Protein AF-0000000076746749 (afdb_homodimer)

pLDDT: mean 89.8, std 11.5, range [34.16, 98.69]

Structure (mmCIF, N/CA/C/O backbone):
data_AF-0000000076746749-model_v1
#
loop_
_entity.id
_entity.type
_entity.pdbx_description
1 polymer 'Mannitol operon repressor'
#
loop_
_atom_site.group_PDB
_atom_site.id
_atom_site.type_symbol
_atom_site.label_atom_id
_atom_site.label_alt_id
_atom_site.label_comp_id
_atom_site.label_asym_id
_atom_site.label_entity_id
_atom_site.label_seq_id
_atom_site.pdbx_PDB_ins_code
_atom_site.Cartn_x
_atom_site.Cartn_y
_atom_site.Cartn_z
_atom_site.occupancy
_atom_site.B_iso_or_equiv
_atom_site.auth_seq_id
_atom_site.auth_comp_id
_atom_site.auth_asym_id
_atom_site.auth_atom_id
_atom_site.pdbx_PDB_model_num
ATOM 1 N N . MET A 1 1 ? 12.422 15.391 -13.664 1 34.16 1 MET A N 1
ATOM 2 C CA . MET A 1 1 ? 12.555 16.453 -12.664 1 34.16 1 MET A CA 1
ATOM 3 C C . MET A 1 1 ? 11.391 16.422 -11.68 1 34.16 1 MET A C 1
ATOM 5 O O . MET A 1 1 ? 10.234 16.312 -12.086 1 34.16 1 MET A O 1
ATOM 9 N N . ALA A 1 2 ? 11.609 15.922 -10.422 1 49.28 2 ALA A N 1
ATOM 10 C CA . ALA A 1 2 ? 10.508 15.844 -9.469 1 49.28 2 ALA A CA 1
ATOM 11 C C . ALA A 1 2 ? 9.648 17.109 -9.523 1 49.28 2 ALA A C 1
ATOM 13 O O . ALA A 1 2 ? 10.18 18.219 -9.539 1 49.28 2 ALA A O 1
ATOM 14 N N . ASP A 1 3 ? 8.414 17.031 -10.016 1 61 3 ASP A N 1
ATOM 15 C CA . ASP A 1 3 ? 7.543 18.203 -10.07 1 61 3 ASP A CA 1
ATOM 16 C C . ASP A 1 3 ? 7.727 19.094 -8.844 1 61 3 ASP A C 1
ATOM 18 O O . ASP A 1 3 ? 7.586 18.625 -7.711 1 61 3 ASP A O 1
ATOM 22 N N . LYS A 1 4 ? 8.555 20.062 -9 1 70.25 4 LYS A N 1
ATOM 23 C CA . LYS A 1 4 ? 8.93 21.031 -7.973 1 70.25 4 LYS A CA 1
ATOM 24 C C . LYS A 1 4 ? 7.695 21.609 -7.293 1 70.25 4 LYS A C 1
ATOM 26 O O . LYS A 1 4 ? 6.75 22.031 -7.965 1 70.25 4 LYS A O 1
ATOM 31 N N . ILE A 1 5 ? 7.539 21.359 -6.031 1 82.5 5 ILE A N 1
ATOM 32 C CA . ILE A 1 5 ? 6.488 21.922 -5.191 1 82.5 5 ILE A CA 1
ATOM 33 C C . ILE A 1 5 ? 6.355 23.422 -5.469 1 82.5 5 ILE A C 1
ATOM 35 O O . ILE A 1 5 ? 7.355 24.125 -5.559 1 82.5 5 ILE A O 1
ATOM 39 N N . ASN A 1 6 ? 5.199 23.812 -5.828 1 92.5 6 ASN A N 1
ATOM 40 C CA . ASN A 1 6 ? 4.93 25.234 -5.992 1 92.5 6 ASN A CA 1
ATOM 41 C C . ASN A 1 6 ? 4.586 25.906 -4.664 1 92.5 6 ASN A C 1
ATOM 43 O O . ASN A 1 6 ? 3.412 26.031 -4.312 1 92.5 6 ASN A O 1
ATOM 47 N N . GLU A 1 7 ? 5.555 26.484 -4.074 1 95.19 7 GLU A N 1
ATOM 48 C CA . GLU A 1 7 ? 5.422 27.031 -2.729 1 95.19 7 GLU A CA 1
ATOM 49 C C . GLU A 1 7 ? 4.473 28.219 -2.709 1 95.19 7 GLU A C 1
ATOM 51 O O . GLU A 1 7 ? 3.668 28.359 -1.786 1 95.19 7 GLU A O 1
ATOM 56 N N . THR A 1 8 ? 4.598 29.016 -3.73 1 94.56 8 THR A N 1
ATOM 57 C CA . THR A 1 8 ? 3.777 30.219 -3.803 1 94.56 8 THR A CA 1
ATOM 58 C C . THR A 1 8 ? 2.297 29.859 -3.885 1 94.56 8 THR A C 1
ATOM 60 O O . THR A 1 8 ? 1.466 30.469 -3.213 1 94.56 8 THR A O 1
ATOM 63 N N . ASP A 1 9 ? 2.039 28.922 -4.695 1 96.19 9 ASP A N 1
ATOM 64 C CA . ASP A 1 9 ? 0.66 28.469 -4.832 1 96.19 9 ASP A CA 1
ATOM 65 C C . ASP A 1 9 ? 0.118 27.953 -3.506 1 96.19 9 ASP A C 1
ATOM 67 O O . ASP A 1 9 ? -1.016 28.25 -3.129 1 96.19 9 ASP A O 1
ATOM 71 N N . ILE A 1 10 ? 0.896 27.219 -2.787 1 97.19 10 ILE A N 1
ATOM 72 C CA . ILE A 1 10 ? 0.491 26.656 -1.508 1 97.19 10 ILE A CA 1
ATOM 73 C C . ILE A 1 10 ? 0.204 27.766 -0.511 1 97.19 10 ILE A C 1
ATOM 75 O O . ILE A 1 10 ? -0.845 27.781 0.137 1 97.19 10 ILE A O 1
ATOM 79 N N . ILE A 1 11 ? 1.096 28.719 -0.461 1 96.25 11 ILE A N 1
ATOM 80 C CA . ILE A 1 11 ? 0.954 29.812 0.478 1 96.25 11 ILE A CA 1
ATOM 81 C C . ILE A 1 11 ? -0.298 30.625 0.14 1 96.25 11 ILE A C 1
ATOM 83 O O . ILE A 1 11 ? -1.055 31.016 1.034 1 96.25 11 ILE A O 1
ATOM 87 N N . GLU A 1 12 ? -0.501 30.828 -1.125 1 96.38 12 GLU A N 1
ATOM 88 C CA . GLU A 1 12 ? -1.676 31.562 -1.562 1 96.38 12 GLU A CA 1
ATOM 89 C C . GLU A 1 12 ? -2.965 30.859 -1.171 1 96.38 12 GLU A C 1
ATOM 91 O O . GLU A 1 12 ? -3.896 31.469 -0.658 1 96.38 12 GLU A O 1
ATOM 96 N N . ARG A 1 13 ? -3.051 29.594 -1.371 1 97.12 13 ARG A N 1
ATOM 97 C CA . ARG A 1 13 ? -4.219 28.797 -1.015 1 97.12 13 ARG A CA 1
ATOM 98 C C . ARG A 1 13 ? -4.488 28.859 0.485 1 97.12 13 ARG A C 1
ATOM 100 O O . ARG A 1 13 ? -5.633 29.031 0.91 1 97.12 13 ARG A O 1
ATOM 107 N N . LEU A 1 14 ? -3.432 28.766 1.262 1 97.81 14 LEU A N 1
ATOM 108 C CA . LEU A 1 14 ? -3.562 28.781 2.715 1 97.81 14 LEU A CA 1
ATOM 109 C C . LEU A 1 14 ? -3.945 30.172 3.215 1 97.81 14 LEU A C 1
ATOM 111 O O . LEU A 1 14 ? -4.855 30.312 4.035 1 97.81 14 LEU A O 1
ATOM 115 N N . ASN A 1 15 ? -3.305 31.141 2.639 1 93.56 15 ASN A N 1
ATOM 116 C CA . ASN A 1 15 ? -3.535 32.531 3.076 1 93.56 15 ASN A CA 1
ATOM 117 C C . ASN A 1 15 ? -4.922 33 2.676 1 93.56 15 ASN A C 1
ATOM 119 O O . ASN A 1 15 ? -5.5 33.875 3.344 1 93.56 15 ASN A O 1
ATOM 123 N N . ASN A 1 16 ? -5.504 32.5 1.647 1 94.94 16 ASN A N 1
ATOM 124 C CA . ASN A 1 16 ? -6.797 32.938 1.143 1 94.94 16 ASN A CA 1
ATOM 125 C C . ASN A 1 16 ? -7.949 32.25 1.874 1 94.94 16 ASN A C 1
ATOM 127 O O . ASN A 1 16 ? -9.109 32.625 1.672 1 94.94 16 ASN A O 1
ATOM 131 N N . ALA A 1 17 ? -7.609 31.266 2.693 1 95.38 17 ALA A N 1
ATOM 132 C CA . ALA A 1 17 ? -8.672 30.625 3.465 1 95.38 17 ALA A CA 1
ATOM 133 C C . ALA A 1 17 ? -9.328 31.609 4.422 1 95.38 17 ALA A C 1
ATOM 135 O O . ALA A 1 17 ? -8.641 32.312 5.156 1 95.38 17 ALA A O 1
ATOM 136 N N . PRO A 1 18 ? -10.562 31.688 4.477 1 92.06 18 PRO A N 1
ATOM 137 C CA . PRO A 1 18 ? -11.273 32.75 5.184 1 92.06 18 PRO A CA 1
ATOM 138 C C . PRO A 1 18 ? -11.414 32.469 6.68 1 92.06 18 PRO A C 1
ATOM 140 O O . PRO A 1 18 ? -11.852 33.344 7.434 1 92.06 18 PRO A O 1
ATOM 143 N N . SER A 1 19 ? -11.234 31.312 7.117 1 96.75 19 SER A N 1
ATOM 144 C CA . SER A 1 19 ? -11.414 30.906 8.508 1 96.75 19 SER A CA 1
ATOM 145 C C . SER A 1 19 ? -10.383 29.859 8.914 1 96.75 19 SER A C 1
ATOM 147 O O . SER A 1 19 ? -9.656 29.344 8.07 1 96.75 19 SER A O 1
ATOM 149 N N . VAL A 1 20 ? -10.344 29.594 10.172 1 97.75 20 VAL A N 1
ATOM 150 C CA . VAL A 1 20 ? -9.484 28.531 10.68 1 97.75 20 VAL A CA 1
ATOM 151 C C . VAL A 1 20 ? -9.875 27.203 10.055 1 97.75 20 VAL A C 1
ATOM 153 O O . VAL A 1 20 ? -9.016 26.453 9.594 1 97.75 20 VAL A O 1
ATOM 156 N N . ARG A 1 21 ? -11.195 26.953 10.023 1 97.88 21 ARG A N 1
ATOM 157 C CA . ARG A 1 21 ? -11.703 25.719 9.406 1 97.88 21 ARG A CA 1
ATOM 158 C C . ARG A 1 21 ? -11.258 25.625 7.945 1 97.88 21 ARG A C 1
ATOM 160 O O . ARG A 1 21 ? -10.719 24.609 7.52 1 97.88 21 ARG A O 1
ATOM 167 N N . GLY A 1 22 ? -11.5 26.688 7.227 1 98 22 GLY A N 1
ATOM 168 C CA . GLY A 1 22 ? -11.078 26.719 5.832 1 98 22 GLY A CA 1
ATOM 169 C C . GLY A 1 22 ? -9.594 26.516 5.652 1 98 22 GLY A C 1
ATOM 170 O O . GLY A 1 22 ? -9.164 25.844 4.703 1 98 22 GLY A O 1
ATOM 171 N N . PHE A 1 23 ? -8.797 27.047 6.566 1 98.5 23 PHE A N 1
ATOM 172 C CA . PHE A 1 23 ? -7.344 26.938 6.508 1 98.5 23 PHE A CA 1
ATOM 173 C C . PHE A 1 23 ? -6.914 25.469 6.602 1 98.5 23 PHE A C 1
ATOM 175 O O . PHE A 1 23 ? -6.113 25 5.789 1 98.5 23 PHE A O 1
ATOM 182 N N . PHE A 1 24 ? -7.465 24.781 7.52 1 98.56 24 PHE A N 1
ATOM 183 C CA . PHE A 1 24 ? -7.031 23.406 7.73 1 98.56 24 PHE A CA 1
ATOM 184 C C . PHE A 1 24 ? -7.574 22.484 6.641 1 98.56 24 PHE A C 1
ATOM 186 O O . PHE A 1 24 ? -6.922 21.516 6.254 1 98.56 24 PHE A O 1
ATOM 193 N N . ILE A 1 25 ? -8.75 22.766 6.102 1 98.25 25 ILE A N 1
ATOM 194 C CA . ILE A 1 25 ? -9.242 22.031 4.934 1 98.25 25 ILE A CA 1
ATOM 195 C C . ILE A 1 25 ? -8.266 22.219 3.771 1 98.25 25 ILE A C 1
ATOM 197 O O . ILE A 1 25 ? -7.871 21.234 3.133 1 98.25 25 ILE A O 1
ATOM 201 N N . ALA A 1 26 ? -7.891 23.453 3.547 1 98.5 26 ALA A N 1
ATOM 202 C CA . ALA A 1 26 ? -6.934 23.75 2.482 1 98.5 26 ALA A CA 1
ATOM 203 C C . ALA A 1 26 ? -5.605 23.047 2.73 1 98.5 26 ALA A C 1
ATOM 205 O O . ALA A 1 26 ? -4.992 22.516 1.797 1 98.5 26 ALA A O 1
ATOM 206 N N . ALA A 1 27 ? -5.148 23.047 3.951 1 98.69 27 ALA A N 1
ATOM 207 C CA . ALA A 1 27 ? -3.881 22.406 4.305 1 98.69 27 ALA A CA 1
ATOM 208 C C . ALA A 1 27 ? -3.91 20.922 3.975 1 98.69 27 ALA A C 1
ATOM 210 O O . ALA A 1 27 ? -2.98 20.406 3.357 1 98.69 27 ALA A O 1
ATOM 211 N N . VAL A 1 28 ? -4.953 20.266 4.363 1 98.62 28 VAL A N 1
ATOM 212 C CA . VAL A 1 28 ? -5.07 18.828 4.133 1 98.62 28 VAL A CA 1
ATOM 213 C C . VAL A 1 28 ? -5.188 18.562 2.635 1 98.62 28 VAL A C 1
ATOM 215 O O . VAL A 1 28 ? -4.641 17.578 2.133 1 98.62 28 VAL A O 1
ATOM 218 N N . ASP A 1 29 ? -5.875 19.438 1.934 1 98 29 ASP A N 1
ATOM 219 C CA . ASP A 1 29 ? -5.938 19.312 0.48 1 98 29 ASP A CA 1
ATOM 220 C C . ASP A 1 29 ? -4.547 19.422 -0.141 1 98 29 ASP A C 1
ATOM 222 O O . ASP A 1 29 ? -4.223 18.672 -1.067 1 98 29 ASP A O 1
ATOM 226 N N . VAL A 1 30 ? -3.779 20.328 0.335 1 98.19 30 VAL A N 1
ATOM 227 C CA . VAL A 1 30 ? -2.406 20.5 -0.127 1 98.19 30 VAL A CA 1
ATOM 228 C C . VAL A 1 30 ? -1.615 19.219 0.131 1 98.19 30 VAL A C 1
ATOM 230 O O . VAL A 1 30 ? -0.882 18.734 -0.741 1 98.19 30 VAL A O 1
ATOM 233 N N . PHE A 1 31 ? -1.742 18.656 1.316 1 98.31 31 PHE A N 1
ATOM 234 C CA . PHE A 1 31 ? -1.07 17.391 1.635 1 98.31 31 PHE A CA 1
ATOM 235 C C . PHE A 1 31 ? -1.52 16.297 0.69 1 98.31 31 PHE A C 1
ATOM 237 O O . PHE A 1 31 ? -0.701 15.492 0.227 1 98.31 31 PHE A O 1
ATOM 244 N N . ASN A 1 32 ? -2.816 16.234 0.471 1 97.44 32 ASN A N 1
ATOM 245 C CA . ASN A 1 32 ? -3.354 15.234 -0.435 1 97.44 32 ASN A CA 1
ATOM 246 C C . ASN A 1 32 ? -2.695 15.305 -1.81 1 97.44 32 ASN A C 1
ATOM 248 O O . ASN A 1 32 ? -2.271 14.281 -2.355 1 97.44 32 ASN A O 1
ATOM 252 N N . ASP A 1 33 ? -2.592 16.469 -2.32 1 96.75 33 ASP A N 1
ATOM 253 C CA . ASP A 1 33 ? -1.961 16.672 -3.621 1 96.75 33 ASP A CA 1
ATOM 254 C C . ASP A 1 33 ? -0.498 16.234 -3.596 1 96.75 33 ASP A C 1
ATOM 256 O O . ASP A 1 33 ? -0.034 15.547 -4.508 1 96.75 33 ASP A O 1
ATOM 260 N N . SER A 1 34 ? 0.2 16.625 -2.619 1 96.88 34 SER A N 1
ATOM 261 C CA . SER A 1 34 ? 1.62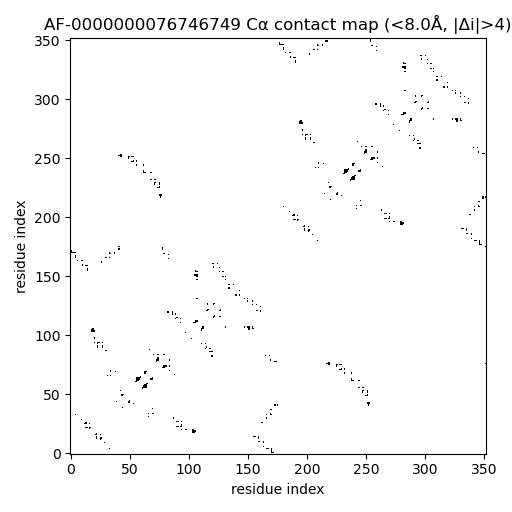3 16.328 -2.508 1 96.88 34 SER A CA 1
ATOM 262 C C . SER A 1 34 ? 1.856 14.828 -2.332 1 96.88 34 SER A C 1
ATOM 264 O O . SER A 1 34 ? 2.773 14.266 -2.932 1 96.88 34 SER A O 1
ATOM 266 N N . ILE A 1 35 ? 1.059 14.219 -1.531 1 96.94 35 ILE A N 1
ATOM 267 C CA . ILE A 1 35 ? 1.188 12.789 -1.279 1 96.94 35 ILE A CA 1
ATOM 268 C C . ILE A 1 35 ? 0.838 12.008 -2.543 1 96.94 35 ILE A C 1
ATOM 270 O O . ILE A 1 35 ? 1.485 11.008 -2.863 1 96.94 35 ILE A O 1
ATOM 274 N N . ASP A 1 36 ? -0.216 12.492 -3.193 1 94.69 36 ASP A N 1
ATOM 275 C CA . ASP A 1 36 ? -0.567 11.867 -4.465 1 94.69 36 ASP A CA 1
ATOM 276 C C . ASP A 1 36 ? 0.614 11.883 -5.43 1 94.69 36 ASP A C 1
ATOM 278 O O . ASP A 1 36 ? 0.93 10.867 -6.051 1 94.69 36 ASP A O 1
ATOM 282 N N . ALA A 1 37 ? 1.207 13 -5.555 1 93.69 37 ALA A N 1
ATOM 283 C CA . ALA A 1 37 ? 2.369 13.133 -6.43 1 93.69 37 ALA A CA 1
ATOM 284 C C . ALA A 1 37 ? 3.496 12.203 -5.984 1 93.69 37 ALA A C 1
ATOM 286 O O . ALA A 1 37 ? 4.148 11.562 -6.816 1 93.69 37 ALA A O 1
ATOM 287 N N . LEU A 1 38 ? 3.771 12.141 -4.738 1 94.56 38 LEU A N 1
ATOM 288 C CA . LEU A 1 38 ? 4.801 11.266 -4.184 1 94.56 38 LEU A CA 1
ATOM 289 C C . LEU A 1 38 ? 4.5 9.805 -4.5 1 94.56 38 LEU A C 1
ATOM 291 O O . LEU A 1 38 ? 5.387 9.062 -4.93 1 94.56 38 LEU A O 1
ATOM 295 N N . MET A 1 39 ? 3.252 9.414 -4.277 1 93.81 39 MET A N 1
ATOM 296 C CA . MET A 1 39 ? 2.824 8.055 -4.609 1 93.81 39 MET A CA 1
ATOM 297 C C . MET A 1 39 ? 3.115 7.738 -6.07 1 93.81 39 MET A C 1
ATOM 299 O O . MET A 1 39 ? 3.617 6.656 -6.387 1 93.81 39 MET A O 1
ATOM 303 N N . GLN A 1 40 ? 2.795 8.656 -6.902 1 90.81 40 GLN A N 1
ATOM 304 C CA . GLN A 1 40 ? 3.012 8.453 -8.328 1 90.81 40 GLN A CA 1
ATOM 305 C C . GLN A 1 40 ? 4.496 8.281 -8.648 1 90.81 40 GLN A C 1
ATOM 307 O O . GLN A 1 40 ? 4.863 7.488 -9.516 1 90.81 40 GLN A O 1
ATOM 312 N N . ARG A 1 41 ? 5.27 8.953 -7.969 1 90.56 41 ARG A N 1
ATOM 313 C CA . ARG A 1 41 ? 6.711 8.859 -8.188 1 90.56 41 ARG A CA 1
ATOM 314 C C . ARG A 1 41 ? 7.25 7.516 -7.715 1 90.56 41 ARG A C 1
ATOM 316 O O . ARG A 1 41 ? 8.172 6.961 -8.328 1 90.56 41 ARG A O 1
ATOM 323 N N . ILE A 1 42 ? 6.77 7.094 -6.672 1 91.44 42 ILE A N 1
ATOM 324 C CA . ILE A 1 42 ? 7.262 5.863 -6.062 1 91.44 42 ILE A CA 1
ATOM 325 C C . ILE A 1 42 ? 6.836 4.664 -6.906 1 91.44 42 ILE A C 1
ATOM 327 O O . ILE A 1 42 ? 7.598 3.709 -7.066 1 91.44 42 ILE A O 1
ATOM 331 N N . PHE A 1 43 ? 5.66 4.773 -7.434 1 90.75 43 PHE A N 1
ATOM 332 C CA . PHE A 1 43 ? 5.137 3.648 -8.203 1 90.75 43 PHE A CA 1
ATOM 333 C C . PHE A 1 43 ? 5.469 3.805 -9.68 1 90.75 43 PHE A C 1
ATOM 335 O O . PHE A 1 43 ? 5.34 4.895 -10.242 1 90.75 43 PHE A O 1
ATOM 342 N N . GLN A 1 44 ? 6.172 2.957 -10.266 1 80.75 44 GLN A N 1
ATOM 343 C CA . GLN A 1 44 ? 6.652 2.922 -11.648 1 80.75 44 GLN A CA 1
ATOM 344 C C . GLN A 1 44 ? 5.672 3.615 -12.586 1 80.75 44 GLN A C 1
ATOM 346 O O . GLN A 1 44 ? 5.062 2.969 -13.445 1 80.75 44 GLN A O 1
ATOM 351 N N . LYS A 1 45 ? 5.766 4.918 -12.586 1 77.44 45 LYS A N 1
ATOM 352 C CA . LYS A 1 45 ? 4.809 5.758 -13.297 1 77.44 45 LYS A CA 1
ATOM 353 C C . LYS A 1 45 ? 5.027 5.68 -14.805 1 77.44 45 LYS A C 1
ATOM 355 O O . LYS A 1 45 ? 4.082 5.816 -15.586 1 77.44 45 LYS A O 1
ATOM 360 N N . ASP A 1 46 ? 6.184 5.328 -15.234 1 82.06 46 ASP A N 1
ATOM 361 C CA . ASP A 1 46 ? 6.477 5.352 -16.656 1 82.06 46 ASP A CA 1
ATOM 362 C C . ASP A 1 46 ? 6.238 3.982 -17.297 1 82.06 46 ASP A C 1
ATOM 364 O O . ASP A 1 46 ? 6.457 3.797 -18.5 1 82.06 46 ASP A O 1
ATOM 368 N N . ASN A 1 47 ? 5.816 3.074 -16.562 1 88.88 47 ASN A N 1
ATOM 369 C CA . ASN A 1 47 ? 5.52 1.738 -17.062 1 88.88 47 ASN A CA 1
ATOM 370 C C . ASN A 1 47 ? 4.016 1.511 -17.188 1 88.88 47 ASN A C 1
ATOM 372 O O . ASN A 1 47 ? 3.328 1.307 -16.188 1 88.88 47 ASN A O 1
ATOM 376 N N . PHE A 1 48 ? 3.578 1.468 -18.359 1 88.56 48 PHE A N 1
ATOM 377 C CA . PHE A 1 48 ? 2.145 1.425 -18.625 1 88.56 48 PHE A CA 1
ATOM 378 C C . PHE A 1 48 ? 1.522 0.169 -18.031 1 88.56 48 PHE A C 1
ATOM 380 O O . PHE A 1 48 ? 0.433 0.224 -17.453 1 88.56 48 PHE A O 1
ATOM 387 N N . ALA A 1 49 ? 2.215 -0.909 -18.172 1 88.69 49 ALA A N 1
ATOM 388 C CA . ALA A 1 49 ? 1.693 -2.166 -17.641 1 88.69 49 ALA A CA 1
ATOM 389 C C . ALA A 1 49 ? 1.516 -2.092 -16.125 1 88.69 49 ALA A C 1
ATOM 391 O O . ALA A 1 49 ? 0.501 -2.545 -15.586 1 88.69 49 ALA A O 1
ATOM 392 N N . VAL A 1 50 ? 2.469 -1.465 -15.508 1 90.69 50 VAL A N 1
ATOM 393 C CA . VAL A 1 50 ? 2.408 -1.322 -14.055 1 90.69 50 VAL A CA 1
ATOM 394 C C . VAL A 1 50 ? 1.33 -0.307 -13.68 1 90.69 50 VAL A C 1
ATOM 396 O O . VAL A 1 50 ? 0.561 -0.527 -12.742 1 90.69 50 VAL A O 1
ATOM 399 N N . GLN A 1 51 ? 1.175 0.668 -14.453 1 91.19 51 GLN A N 1
ATOM 400 C CA . GLN A 1 51 ? 0.183 1.704 -14.188 1 91.19 51 GLN A CA 1
ATOM 401 C C . GLN A 1 51 ? -1.233 1.143 -14.258 1 91.19 51 GLN A C 1
ATOM 403 O O . GLN A 1 51 ? -2.109 1.552 -13.492 1 91.19 51 GLN A O 1
ATOM 408 N N . SER A 1 52 ? -1.395 0.277 -15.148 1 92.88 52 SER A N 1
ATOM 409 C CA . SER A 1 52 ? -2.717 -0.318 -15.32 1 92.88 52 SER A CA 1
ATOM 410 C C . SER A 1 52 ? -3.109 -1.149 -14.102 1 92.88 52 SER A C 1
ATOM 412 O O . SER A 1 52 ? -4.297 -1.293 -13.805 1 92.88 52 SER A O 1
ATOM 414 N N . VAL A 1 53 ? -2.135 -1.648 -13.453 1 93.44 53 VAL A N 1
ATOM 415 C CA . VAL A 1 53 ? -2.365 -2.488 -12.289 1 93.44 53 VAL A CA 1
ATOM 416 C C . VAL A 1 53 ? -2.465 -1.618 -11.039 1 93.44 53 VAL A C 1
ATOM 418 O O . VAL A 1 53 ? -3.324 -1.844 -10.18 1 93.44 53 VAL A O 1
ATOM 421 N N . VAL A 1 54 ? -1.646 -0.639 -10.953 1 93.56 54 VAL A N 1
ATOM 422 C CA . VAL A 1 54 ? -1.482 0.162 -9.75 1 93.56 54 VAL A CA 1
ATOM 423 C C . VAL A 1 54 ? -2.518 1.285 -9.727 1 93.56 54 VAL A C 1
ATOM 425 O O . VAL A 1 54 ? -2.961 1.711 -8.656 1 93.56 54 VAL A O 1
ATOM 428 N N . GLY A 1 55 ? -2.895 1.735 -10.898 1 93.94 55 GLY A N 1
ATOM 429 C CA . GLY A 1 55 ? -3.838 2.836 -11.016 1 93.94 55 GLY A CA 1
ATOM 430 C C . GLY A 1 55 ? -5.09 2.641 -10.18 1 93.94 55 GLY A C 1
ATOM 431 O O . GLY A 1 55 ? -5.402 3.467 -9.32 1 93.94 55 GLY A O 1
ATOM 432 N N . PRO A 1 56 ? -5.754 1.57 -10.383 1 94.44 56 PRO A N 1
ATOM 433 C CA . PRO A 1 56 ? -6.977 1.309 -9.617 1 94.44 56 PRO A CA 1
ATOM 434 C C . PRO A 1 56 ? -6.734 1.269 -8.109 1 94.44 56 PRO A C 1
ATOM 436 O O . PRO A 1 56 ? -7.625 1.606 -7.328 1 94.44 56 PRO A O 1
ATOM 439 N N . LEU A 1 57 ? -5.574 0.828 -7.672 1 94.62 57 LEU A N 1
ATOM 440 C CA . LEU A 1 57 ? -5.238 0.777 -6.254 1 94.62 57 LEU A CA 1
ATOM 441 C C . LEU A 1 57 ? -5.188 2.18 -5.656 1 94.62 57 LEU A C 1
ATOM 443 O O . LEU A 1 57 ? -5.598 2.387 -4.512 1 94.62 57 LEU A O 1
ATOM 447 N N . LEU A 1 58 ? -4.738 3.08 -6.434 1 93.81 58 LEU A N 1
ATOM 448 C CA . LEU A 1 58 ? -4.438 4.426 -5.953 1 93.81 58 LEU A CA 1
ATOM 449 C C . LEU A 1 58 ? -5.641 5.344 -6.133 1 93.81 58 LEU A C 1
ATOM 451 O O . LEU A 1 58 ? -5.676 6.441 -5.57 1 93.81 58 LEU A O 1
ATOM 455 N N . HIS A 1 59 ? -6.645 4.84 -6.918 1 92 59 HIS A N 1
ATOM 456 C CA . HIS A 1 59 ? -7.859 5.621 -7.109 1 92 59 HIS A CA 1
ATOM 457 C C . HIS A 1 59 ? -8.57 5.867 -5.781 1 92 59 HIS A C 1
ATOM 459 O O . HIS A 1 59 ? -8.391 5.105 -4.828 1 92 59 HIS A O 1
ATOM 465 N N . ASP A 1 60 ? -9.398 6.883 -5.754 1 89.5 60 ASP A N 1
ATOM 466 C CA . ASP A 1 60 ? -10.07 7.285 -4.523 1 89.5 60 ASP A CA 1
ATOM 467 C C . ASP A 1 60 ? -10.914 6.145 -3.957 1 89.5 60 ASP A C 1
ATOM 469 O O . ASP A 1 60 ? -11.039 6.004 -2.74 1 89.5 60 ASP A O 1
ATOM 473 N N . SER A 1 61 ? -11.461 5.363 -4.801 1 91.25 61 SER A N 1
ATOM 474 C CA . SER A 1 61 ? -12.32 4.266 -4.363 1 91.25 61 SER A CA 1
ATOM 475 C C . SER A 1 61 ? -11.516 3 -4.109 1 91.25 61 SER A C 1
ATOM 477 O O . SER A 1 61 ? -12.062 1.978 -3.697 1 91.25 61 SER A O 1
ATOM 479 N N . GLY A 1 62 ? -10.281 3.064 -4.328 1 95 62 GLY A N 1
ATOM 480 C CA . GLY A 1 62 ? -9.422 1.902 -4.148 1 95 62 GLY A CA 1
ATOM 481 C C . GLY A 1 62 ? -8.867 1.784 -2.74 1 95 62 GLY A C 1
ATOM 482 O O . GLY A 1 62 ? -9.062 2.676 -1.912 1 95 62 GLY A O 1
ATOM 483 N N . PRO A 1 63 ? -8.117 0.682 -2.449 1 95.06 63 PRO A N 1
ATOM 484 C CA . PRO A 1 63 ? -7.578 0.417 -1.111 1 95.06 63 PRO A CA 1
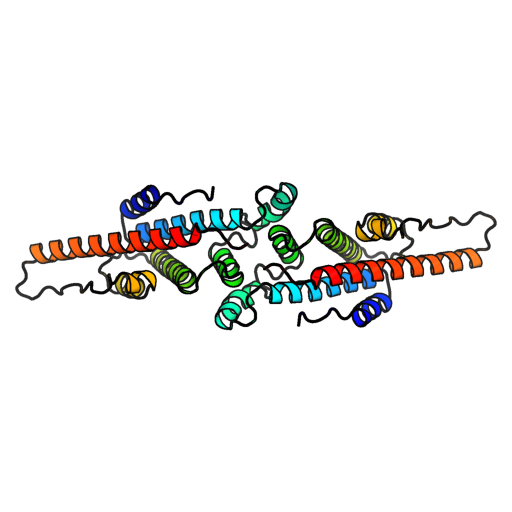ATOM 485 C C . PRO A 1 63 ? -6.559 1.461 -0.667 1 95.06 63 PRO A C 1
ATOM 487 O O . PRO A 1 63 ? -6.324 1.629 0.533 1 95.06 63 PRO A O 1
ATOM 490 N N . LEU A 1 64 ? -5.902 2.111 -1.569 1 95.62 64 LEU A N 1
ATOM 491 C CA . LEU A 1 64 ? -4.902 3.119 -1.232 1 95.62 64 LEU A CA 1
ATOM 492 C C . LEU A 1 64 ? -5.402 4.52 -1.575 1 95.62 64 LEU A C 1
ATOM 494 O O . LEU A 1 64 ? -4.602 5.43 -1.792 1 95.62 64 LEU A O 1
ATOM 498 N N . GLY A 1 65 ? -6.676 4.641 -1.685 1 95 65 GLY A N 1
ATOM 499 C CA . GLY A 1 65 ? -7.258 5.918 -2.055 1 95 65 GLY A CA 1
ATOM 500 C C . GLY A 1 65 ? -7.332 6.898 -0.898 1 95 65 GLY A C 1
ATOM 501 O O . GLY A 1 65 ? -7.344 8.117 -1.107 1 95 65 GLY A O 1
ATOM 502 N N . ASP A 1 66 ? -7.387 6.395 0.286 1 95.75 66 ASP A N 1
ATOM 503 C CA . ASP A 1 66 ? -7.512 7.211 1.49 1 95.75 66 ASP A CA 1
ATOM 504 C C . ASP A 1 66 ? -6.164 7.805 1.893 1 95.75 66 ASP A C 1
ATOM 506 O O . ASP A 1 66 ? -5.152 7.102 1.929 1 95.75 66 ASP A O 1
ATOM 510 N N . LEU A 1 67 ? -6.188 9.102 2.217 1 97.06 67 LEU A N 1
ATOM 511 C CA . LEU A 1 67 ? -4.957 9.812 2.553 1 97.06 67 LEU A CA 1
ATOM 512 C C . LEU A 1 67 ? -4.27 9.172 3.756 1 97.06 67 LEU A C 1
ATOM 514 O O . LEU A 1 67 ? -3.049 9.016 3.77 1 97.06 67 LEU A O 1
ATOM 518 N N . SER A 1 68 ? -5.051 8.852 4.789 1 96.44 68 SER A N 1
ATOM 519 C CA . SER A 1 68 ? -4.484 8.258 5.996 1 96.44 68 SER A CA 1
ATOM 520 C C . SER A 1 68 ? -3.789 6.934 5.688 1 96.44 68 SER A C 1
ATOM 522 O O . SER A 1 68 ? -2.721 6.648 6.234 1 96.44 68 SER A O 1
ATOM 524 N N . VAL A 1 69 ? -4.355 6.176 4.844 1 96.69 69 VAL A N 1
ATOM 525 C CA . VAL A 1 69 ? -3.77 4.902 4.445 1 96.69 69 VAL A CA 1
ATOM 526 C C . VAL A 1 69 ? -2.473 5.148 3.68 1 96.69 69 VAL A C 1
ATOM 528 O O . VAL A 1 69 ? -1.458 4.496 3.939 1 96.69 69 VAL A O 1
ATOM 531 N N . ARG A 1 70 ? -2.504 6.078 2.746 1 97 70 ARG A N 1
ATOM 532 C CA . ARG A 1 70 ? -1.314 6.422 1.974 1 97 70 ARG A CA 1
ATOM 533 C C . ARG A 1 70 ? -0.179 6.871 2.889 1 97 70 ARG A C 1
ATOM 535 O O . ARG A 1 70 ? 0.971 6.469 2.701 1 97 70 ARG A O 1
ATOM 542 N N . LEU A 1 71 ? -0.505 7.656 3.854 1 97.5 71 LEU A N 1
ATOM 543 C CA . LEU A 1 71 ? 0.487 8.156 4.801 1 97.5 71 LEU A CA 1
ATOM 544 C C . LEU A 1 71 ? 1.127 7.004 5.57 1 97.5 71 LEU A C 1
ATOM 546 O O . LEU A 1 71 ? 2.352 6.945 5.707 1 97.5 71 LEU A O 1
ATOM 550 N N . LYS A 1 72 ? 0.278 6.109 6.109 1 96.62 72 LYS A N 1
ATOM 551 C CA . LYS A 1 72 ? 0.784 4.965 6.859 1 96.62 72 LYS A CA 1
ATOM 552 C C . LYS A 1 72 ? 1.678 4.086 5.988 1 96.62 72 LYS A C 1
ATOM 554 O O . LYS A 1 72 ? 2.713 3.596 6.445 1 96.62 72 LYS A O 1
ATOM 559 N N . LEU A 1 73 ? 1.263 3.902 4.77 1 95.75 73 LEU A N 1
ATOM 560 C CA . LEU A 1 73 ? 2.055 3.129 3.82 1 95.75 73 LEU A CA 1
ATOM 561 C C . LEU A 1 73 ? 3.43 3.758 3.619 1 95.75 73 LEU A C 1
ATOM 563 O O . LEU A 1 73 ? 4.453 3.076 3.727 1 95.75 73 LEU A O 1
ATOM 567 N N . LEU A 1 74 ? 3.451 5.035 3.305 1 95.44 74 LEU A N 1
ATOM 568 C CA . LEU A 1 74 ? 4.695 5.754 3.053 1 95.44 74 LEU A CA 1
ATOM 569 C C . LEU A 1 74 ? 5.59 5.738 4.289 1 95.44 74 LEU A C 1
ATOM 571 O O . LEU A 1 74 ? 6.809 5.605 4.172 1 95.44 74 LEU A O 1
ATOM 575 N N . PHE A 1 75 ? 4.965 5.922 5.449 1 95.62 75 PHE A N 1
ATOM 576 C CA . PHE A 1 75 ? 5.699 5.84 6.707 1 95.62 75 PHE A CA 1
ATOM 577 C C . PHE A 1 75 ? 6.324 4.461 6.879 1 95.62 75 PHE A C 1
ATOM 579 O O . PHE A 1 75 ? 7.508 4.348 7.211 1 95.62 75 PHE A O 1
ATOM 586 N N . GLY A 1 76 ? 5.586 3.459 6.609 1 93.81 76 GLY A N 1
ATOM 587 C CA . GLY A 1 76 ? 6.059 2.088 6.723 1 93.81 76 GLY A CA 1
ATOM 588 C C . GLY A 1 76 ? 7.191 1.767 5.766 1 93.81 76 GLY A C 1
ATOM 589 O O . GLY A 1 76 ? 8.055 0.946 6.074 1 93.81 76 GLY A O 1
ATOM 590 N N . LEU A 1 77 ? 7.195 2.391 4.629 1 92.81 77 LEU A N 1
ATOM 591 C CA . LEU A 1 77 ? 8.227 2.166 3.621 1 92.81 77 LEU A CA 1
ATOM 592 C C . LEU A 1 77 ? 9.5 2.924 3.967 1 92.81 77 LEU A C 1
ATOM 594 O O . LEU A 1 77 ? 10.539 2.719 3.336 1 92.81 77 LEU A O 1
ATOM 598 N N . GLY 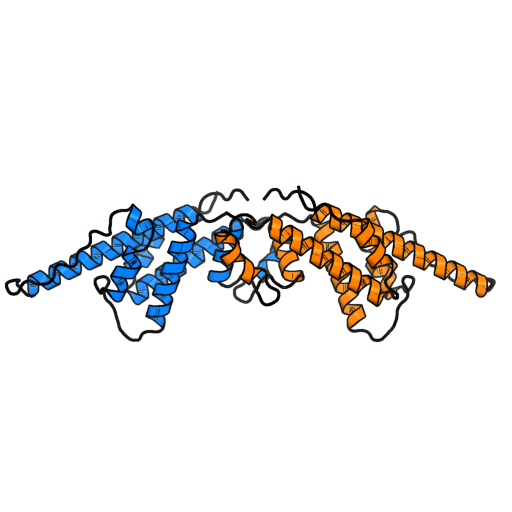A 1 78 ? 9.352 3.791 4.902 1 91 78 GLY A N 1
ATOM 599 C CA . GLY A 1 78 ? 10.516 4.559 5.316 1 91 78 GLY A CA 1
ATOM 600 C C . GLY A 1 78 ? 10.734 5.805 4.48 1 91 78 GLY A C 1
ATOM 601 O O . GLY A 1 78 ? 11.805 6.414 4.535 1 91 78 GLY A O 1
ATOM 602 N N . VAL A 1 79 ? 9.719 6.191 3.775 1 91.5 79 VAL A N 1
ATOM 603 C CA . VAL A 1 79 ? 9.805 7.34 2.879 1 91.5 79 VAL A CA 1
ATOM 604 C C . VAL A 1 79 ? 9.57 8.625 3.666 1 91.5 79 VAL A C 1
ATOM 606 O O . VAL A 1 79 ? 10.109 9.68 3.32 1 91.5 79 VAL A O 1
ATOM 609 N N . LEU A 1 80 ? 8.75 8.523 4.703 1 92.94 80 LEU A N 1
ATOM 610 C CA . LEU A 1 80 ? 8.414 9.703 5.504 1 92.94 80 LEU A CA 1
ATOM 611 C C . LEU A 1 80 ? 9.172 9.695 6.828 1 92.94 80 LEU A C 1
ATOM 613 O O . LEU A 1 80 ? 9.156 8.695 7.551 1 92.94 80 LEU A O 1
ATOM 617 N N . PRO A 1 81 ? 9.836 10.805 7.102 1 92.75 81 PRO A N 1
ATOM 618 C CA . PRO A 1 81 ? 10.367 10.922 8.461 1 92.75 81 PRO A CA 1
ATOM 619 C C . PRO A 1 81 ? 9.281 10.891 9.531 1 92.75 81 PRO A C 1
ATOM 621 O O . PRO A 1 81 ? 8.148 11.312 9.266 1 92.75 81 PRO A O 1
ATOM 624 N N . ASN A 1 82 ? 9.641 10.492 10.695 1 94.81 82 ASN A N 1
ATOM 625 C CA . ASN A 1 82 ? 8.711 10.352 11.812 1 94.81 82 ASN A CA 1
ATOM 626 C C . ASN A 1 82 ? 7.988 11.664 12.109 1 94.81 82 ASN A C 1
ATOM 628 O O . ASN A 1 82 ? 6.762 11.688 12.211 1 94.81 82 ASN A O 1
ATOM 632 N N . ASP A 1 83 ? 8.703 12.742 12.164 1 96.12 83 ASP A N 1
ATOM 633 C CA . ASP A 1 83 ? 8.125 14.039 12.523 1 96.12 83 ASP A CA 1
ATOM 634 C C . ASP A 1 83 ? 7.117 14.5 11.477 1 96.12 83 ASP A C 1
ATOM 636 O O . ASP A 1 83 ? 6.059 15.031 11.812 1 96.12 83 ASP A O 1
ATOM 640 N N . VAL A 1 84 ? 7.477 14.297 10.242 1 97 84 VAL A N 1
ATOM 641 C CA . VAL A 1 84 ? 6.625 14.719 9.133 1 97 84 VAL A CA 1
ATOM 642 C C . VAL A 1 84 ? 5.324 13.922 9.156 1 97 84 VAL A C 1
ATOM 644 O O . VAL A 1 84 ? 4.234 14.484 9.039 1 97 84 VAL A O 1
ATOM 647 N N . TYR A 1 85 ? 5.449 12.648 9.312 1 97.38 85 TYR A N 1
ATOM 648 C CA . TYR A 1 85 ? 4.273 11.781 9.375 1 97.38 85 TYR A CA 1
ATOM 649 C C . TYR A 1 85 ? 3.326 12.227 10.484 1 97.38 85 TYR A C 1
ATOM 651 O O . TYR A 1 85 ? 2.133 12.422 10.25 1 97.38 85 TYR A O 1
ATOM 659 N N . HIS A 1 86 ? 3.844 12.445 11.656 1 97.38 86 HIS A N 1
ATOM 660 C CA . HIS A 1 86 ? 3.014 12.758 12.812 1 97.38 86 HIS A CA 1
ATOM 661 C C . HIS A 1 86 ? 2.414 14.156 12.695 1 97.38 86 HIS A C 1
ATOM 663 O O . HIS A 1 86 ? 1.273 14.383 13.102 1 97.38 86 HIS A O 1
ATOM 669 N N . ASP A 1 87 ? 3.188 15.055 12.164 1 98.38 87 ASP A N 1
ATOM 670 C CA . ASP A 1 87 ? 2.652 16.391 11.969 1 98.38 87 ASP A CA 1
ATOM 671 C C . ASP A 1 87 ? 1.459 16.375 11.016 1 98.38 87 ASP A C 1
ATOM 673 O O . ASP A 1 87 ? 0.439 17.016 11.273 1 98.38 87 ASP A O 1
ATOM 677 N N . ILE A 1 88 ? 1.605 15.641 9.922 1 98.69 88 ILE A N 1
ATOM 678 C CA . ILE A 1 88 ? 0.506 15.562 8.969 1 98.69 88 ILE A CA 1
ATOM 679 C C . ILE A 1 88 ? -0.716 14.938 9.641 1 98.69 88 ILE A C 1
ATOM 681 O O . ILE A 1 88 ? -1.832 15.445 9.508 1 98.69 88 ILE A O 1
ATOM 685 N N . GLU A 1 89 ? -0.505 13.875 10.367 1 98.12 89 GLU A N 1
ATOM 686 C CA . GLU A 1 89 ? -1.595 13.203 11.078 1 98.12 89 GLU A CA 1
ATOM 687 C C . GLU A 1 89 ? -2.289 14.156 12.047 1 98.12 89 GLU A C 1
ATOM 689 O O . GLU A 1 89 ? -3.52 14.18 12.125 1 98.12 89 GLU A O 1
ATOM 694 N N . ASP A 1 90 ? -1.522 14.867 12.711 1 98.25 90 ASP A N 1
ATOM 695 C CA . ASP A 1 90 ? -2.086 15.797 13.688 1 98.25 90 ASP A CA 1
ATOM 696 C C . ASP A 1 90 ? -2.896 16.891 12.992 1 98.25 90 ASP A C 1
ATOM 698 O O . ASP A 1 90 ? -3.953 17.297 13.484 1 98.25 90 ASP A O 1
ATOM 702 N N . ILE A 1 91 ? -2.396 17.359 11.93 1 98.56 91 ILE A N 1
ATOM 703 C CA . ILE A 1 91 ? -3.1 18.391 11.188 1 98.56 91 ILE A CA 1
ATOM 704 C C . ILE A 1 91 ? -4.418 17.844 10.648 1 98.56 91 ILE A C 1
ATOM 706 O O . ILE A 1 91 ? -5.445 18.531 10.688 1 98.56 91 ILE A O 1
ATOM 710 N N . ILE A 1 92 ? -4.422 16.641 10.188 1 98.56 92 ILE A N 1
ATOM 711 C CA . ILE A 1 92 ? -5.641 15.984 9.734 1 98.56 92 ILE A CA 1
ATOM 712 C C . ILE A 1 92 ? -6.633 15.875 10.891 1 98.56 92 ILE A C 1
ATOM 714 O O . ILE A 1 92 ? -7.828 16.125 10.711 1 98.56 92 ILE A O 1
ATOM 718 N N . LYS A 1 93 ? -6.137 15.539 12.039 1 98 93 LYS A N 1
ATOM 719 C CA . LYS A 1 93 ? -6.992 15.438 13.219 1 98 93 LYS A CA 1
ATOM 720 C C . LYS A 1 93 ? -7.656 16.766 13.531 1 98 93 LYS A C 1
ATOM 722 O O . LYS A 1 93 ? -8.852 16.828 13.836 1 98 93 LYS A O 1
ATOM 727 N N . ILE A 1 94 ? -6.891 17.844 13.508 1 97.94 94 ILE A N 1
ATOM 728 C CA . ILE A 1 94 ? -7.434 19.172 13.758 1 97.94 94 ILE A CA 1
ATOM 729 C C . ILE A 1 94 ? -8.539 19.469 12.742 1 97.94 94 ILE A C 1
ATOM 731 O O . ILE A 1 94 ? -9.633 19.922 13.117 1 97.94 94 ILE A O 1
ATOM 735 N N . LYS A 1 95 ? -8.25 19.234 11.477 1 98.25 95 LYS A N 1
ATOM 736 C CA . LYS A 1 95 ? -9.234 19.453 10.422 1 98.25 95 LYS A CA 1
ATOM 737 C C . LYS A 1 95 ? -10.523 18.688 10.695 1 98.25 95 LYS A C 1
ATOM 739 O O . LYS A 1 95 ? -11.617 19.25 10.586 1 98.25 95 LYS A O 1
ATOM 744 N N . ASN A 1 96 ? -10.398 17.422 11.07 1 97.62 96 ASN A N 1
ATOM 745 C CA . ASN A 1 96 ? -11.57 16.594 11.328 1 97.62 96 ASN A CA 1
ATOM 746 C C . ASN A 1 96 ? -12.383 17.109 12.5 1 97.62 96 ASN A C 1
ATOM 748 O O . ASN A 1 96 ? -13.617 17.125 12.453 1 97.62 96 ASN A O 1
ATOM 752 N N . ILE A 1 97 ? -11.727 17.5 13.5 1 96.56 97 ILE A N 1
ATOM 753 C CA . ILE A 1 97 ? -12.398 18.062 14.664 1 96.56 97 ILE A CA 1
ATOM 754 C C . ILE A 1 97 ? -13.172 19.312 14.266 1 96.56 97 ILE A C 1
ATOM 756 O O . ILE A 1 97 ? -14.344 19.469 14.633 1 96.56 97 ILE A O 1
ATOM 760 N N . LEU A 1 98 ? -12.555 20.188 13.492 1 97.25 98 LEU A N 1
ATOM 761 C CA . LEU A 1 98 ? -13.18 21.422 13.047 1 97.25 98 LEU A CA 1
ATOM 762 C C . LEU A 1 98 ? -14.367 21.141 12.141 1 97.25 98 LEU A C 1
ATOM 764 O O . LEU A 1 98 ? -15.383 21.844 12.203 1 97.25 98 LEU A O 1
ATOM 768 N N . ASN A 1 99 ? -14.266 20.109 11.32 1 95.75 99 ASN A N 1
ATOM 769 C CA . ASN A 1 99 ? -15.328 19.75 10.391 1 95.75 99 ASN A CA 1
ATOM 770 C C . ASN A 1 99 ? -16.562 19.234 11.125 1 95.75 99 ASN A C 1
ATOM 772 O O . ASN A 1 99 ? -17.688 19.359 10.641 1 95.75 99 ASN A O 1
ATOM 776 N N . SER A 1 100 ? -16.344 18.703 12.242 1 95.38 100 SER A N 1
ATOM 777 C CA . SER A 1 100 ? -17.438 18.125 12.992 1 95.38 100 SER A CA 1
ATOM 778 C C . SER A 1 100 ? -18.016 19.109 14 1 95.38 100 SER A C 1
ATOM 780 O O . SER A 1 100 ? -19.031 18.828 14.648 1 95.38 100 SER A O 1
ATOM 782 N N . ASP A 1 101 ? -17.391 20.203 14.086 1 93.88 101 ASP A N 1
ATOM 783 C CA . ASP A 1 101 ? -17.781 21.219 15.062 1 93.88 101 ASP A CA 1
ATOM 784 C C . ASP A 1 101 ? -18.469 22.391 14.391 1 93.88 101 ASP A C 1
ATOM 786 O O . ASP A 1 101 ? -18 22.891 13.367 1 93.88 101 ASP A O 1
ATOM 790 N N . VAL A 1 102 ? -19.5 22.891 14.938 1 92.62 102 VAL A N 1
ATOM 791 C CA . VAL A 1 102 ? -20.266 23.984 14.352 1 92.62 102 VAL A CA 1
ATOM 792 C C . VAL A 1 102 ? -19.625 25.312 14.727 1 92.62 102 VAL A C 1
ATOM 794 O O . VAL A 1 102 ? -19.797 26.312 14.023 1 92.62 102 VAL A O 1
ATOM 797 N N . THR A 1 103 ? -18.828 25.328 15.727 1 94.69 103 THR A N 1
ATOM 798 C CA . THR A 1 103 ? -18.25 26.547 16.25 1 94.69 103 THR A CA 1
ATOM 799 C C . THR A 1 103 ? -17.125 27.047 15.352 1 94.69 103 THR A C 1
ATOM 801 O O . THR A 1 103 ? -16.328 26.25 14.852 1 94.69 103 THR A O 1
ATOM 804 N N . ASP A 1 104 ? -17.078 28.359 15.125 1 94.69 104 ASP A N 1
ATOM 805 C CA . ASP A 1 104 ? -15.938 28.984 14.445 1 94.69 104 ASP A CA 1
ATOM 806 C C . ASP A 1 104 ? -14.859 29.391 15.445 1 94.69 104 ASP A C 1
ATOM 808 O O . ASP A 1 104 ? -15.156 30 16.469 1 94.69 104 ASP A O 1
ATOM 812 N N . TYR A 1 105 ? -13.703 29 15.102 1 96.25 105 TYR A N 1
ATOM 813 C CA . TYR A 1 105 ? -12.586 29.281 15.992 1 96.25 105 TYR A CA 1
ATOM 814 C C . TYR A 1 105 ? -11.625 30.281 15.375 1 96.25 105 TYR A C 1
ATOM 816 O O . TYR A 1 105 ? -11.648 30.5 14.156 1 96.25 105 TYR A O 1
ATOM 824 N N . GLU A 1 106 ? -10.938 30.984 16.281 1 94.81 106 GLU A N 1
ATOM 825 C CA . GLU A 1 106 ? -9.797 31.797 15.891 1 94.81 106 GLU A CA 1
ATOM 826 C C . GLU A 1 106 ? -8.484 31.078 16.188 1 94.81 106 GLU A C 1
ATOM 828 O O . GLU A 1 106 ? -8.43 30.203 17.047 1 94.81 106 GLU A O 1
ATOM 833 N N . PHE A 1 107 ? -7.395 31.5 15.508 1 94.69 107 PHE A N 1
ATOM 834 C CA . PHE A 1 107 ? -6.098 30.859 15.672 1 94.69 107 PHE A CA 1
ATOM 835 C C . PHE A 1 107 ? -5.586 31.016 17.094 1 94.69 107 PHE A C 1
ATOM 837 O O . PHE A 1 107 ? -4.781 30.219 17.562 1 94.69 107 PHE A O 1
ATOM 844 N N . THR A 1 108 ? -6.043 32.031 17.719 1 92.5 108 THR A N 1
ATOM 845 C CA . THR A 1 108 ? -5.551 32.344 19.062 1 92.5 108 THR A CA 1
ATOM 846 C C . THR A 1 108 ? -6.344 31.578 20.109 1 92.5 108 THR A C 1
ATOM 848 O O . THR A 1 108 ? -5.988 31.594 21.297 1 92.5 108 THR A O 1
ATOM 851 N N . ASP A 1 109 ? -7.469 30.906 19.703 1 93.25 109 ASP A N 1
ATOM 852 C CA . ASP A 1 109 ? -8.211 30.078 20.641 1 93.25 109 ASP A CA 1
ATOM 853 C C . ASP A 1 109 ? -7.355 28.922 21.156 1 93.25 109 ASP A C 1
ATOM 855 O O . ASP A 1 109 ? -6.703 28.234 20.359 1 93.25 109 ASP A O 1
ATOM 859 N N . PRO A 1 110 ? -7.398 28.672 22.438 1 92.81 110 PRO A N 1
ATOM 860 C CA . PRO A 1 110 ? -6.559 27.625 23.016 1 92.81 110 PRO A CA 1
ATOM 861 C C . PRO A 1 110 ? -6.801 26.25 22.375 1 92.81 110 PRO A C 1
ATOM 863 O O . PRO A 1 110 ? -5.859 25.484 22.172 1 92.81 110 PRO A O 1
ATOM 866 N N . ASN A 1 111 ? -8.07 25.922 22.031 1 93.62 111 ASN A N 1
ATOM 867 C CA . ASN A 1 111 ? -8.414 24.641 21.438 1 93.62 111 ASN A CA 1
ATOM 868 C C . ASN A 1 111 ? -7.785 24.484 20.062 1 93.62 111 ASN A C 1
ATOM 870 O O . ASN A 1 111 ? -7.703 23.359 19.531 1 93.62 111 ASN A O 1
ATOM 874 N N . ILE A 1 112 ? -7.355 25.547 19.453 1 94.88 112 ILE A N 1
ATOM 875 C CA . ILE A 1 112 ? -6.711 25.531 18.141 1 94.88 112 ILE A CA 1
ATOM 876 C C . ILE A 1 112 ? -5.203 25.734 18.297 1 94.88 112 ILE A C 1
ATOM 878 O O . ILE A 1 112 ? -4.41 24.969 17.75 1 94.88 112 ILE A O 1
ATOM 882 N N . LEU A 1 113 ? -4.875 26.656 19.141 1 93.38 113 LEU A N 1
ATOM 883 C CA . LEU A 1 113 ? -3.48 27.047 19.312 1 93.38 113 LEU A CA 1
ATOM 884 C C . LEU A 1 113 ? -2.684 25.938 20 1 93.38 113 LEU A C 1
ATOM 886 O O . LEU A 1 113 ? -1.544 25.656 19.609 1 93.38 113 LEU A O 1
ATOM 890 N N . ASP A 1 114 ? -3.238 25.266 20.969 1 94 114 ASP A N 1
ATOM 891 C CA . ASP A 1 114 ? -2.52 24.25 21.734 1 94 114 ASP A CA 1
ATOM 892 C C . ASP A 1 114 ? -2.096 23.094 20.844 1 94 114 ASP A C 1
ATOM 894 O O . ASP A 1 114 ? -0.928 22.688 20.844 1 94 114 ASP A O 1
ATOM 898 N N . PRO A 1 115 ? -3.07 22.578 20.047 1 95.94 115 PRO A N 1
ATOM 899 C CA . PRO A 1 115 ? -2.652 21.5 19.141 1 95.94 115 PRO A CA 1
ATOM 900 C C . PRO A 1 115 ? -1.609 21.969 18.125 1 95.94 115 PRO A C 1
ATOM 902 O O . PRO A 1 115 ? -0.723 21.203 17.75 1 95.94 115 PRO A O 1
ATOM 905 N N . ILE A 1 116 ? -1.69 23.125 17.625 1 95.38 116 ILE A N 1
ATOM 906 C CA . ILE A 1 116 ? -0.744 23.656 16.656 1 95.38 116 ILE A CA 1
ATOM 907 C C . ILE A 1 116 ? 0.653 23.719 17.281 1 95.38 116 ILE A C 1
ATOM 909 O O . ILE A 1 116 ? 1.636 23.344 16.625 1 95.38 116 ILE A O 1
ATOM 913 N N . LYS A 1 117 ? 0.76 24.125 18.516 1 92.62 117 LYS A N 1
ATOM 914 C CA . LYS A 1 117 ? 2.033 24.266 19.219 1 92.62 117 LYS A CA 1
ATOM 915 C C . LYS A 1 117 ? 2.705 22.906 19.406 1 92.6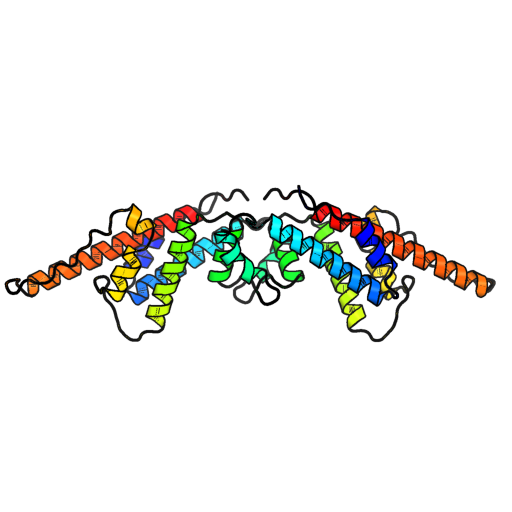2 117 LYS A C 1
ATOM 917 O O . LYS A 1 117 ? 3.916 22.828 19.625 1 92.62 117 L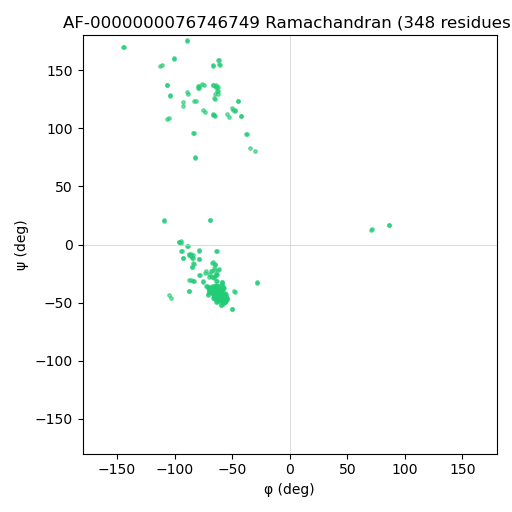YS A O 1
ATOM 922 N N . LYS A 1 118 ? 1.939 21.875 19.344 1 94.62 118 LYS A N 1
ATOM 923 C CA . LYS A 1 118 ? 2.461 20.531 19.562 1 94.62 118 LYS A CA 1
ATOM 924 C C . LYS A 1 118 ? 3.066 19.953 18.297 1 94.62 118 LYS A C 1
ATOM 926 O O . LYS A 1 118 ? 3.713 18.891 18.328 1 94.62 118 LYS A O 1
ATOM 931 N N . LEU A 1 119 ? 2.834 20.609 17.188 1 96 119 LEU A N 1
ATOM 932 C CA . LEU A 1 119 ? 3.422 20.141 15.93 1 96 119 LEU A CA 1
ATOM 933 C C . LEU A 1 119 ? 4.941 20.219 15.977 1 96 119 LEU A C 1
ATOM 935 O O . LEU A 1 119 ? 5.5 21.219 16.453 1 96 119 LEU A O 1
ATOM 939 N N . ASN A 1 120 ? 5.605 19.188 15.516 1 95.38 120 ASN A N 1
ATOM 940 C CA . ASN A 1 120 ? 7.062 19.109 15.555 1 95.38 120 ASN A CA 1
ATOM 941 C C . ASN A 1 120 ? 7.703 20.25 14.781 1 95.38 120 ASN A C 1
ATOM 943 O O . ASN A 1 120 ? 8.641 20.891 15.266 1 95.38 120 ASN A O 1
ATOM 947 N N . LEU A 1 121 ? 7.262 20.531 13.594 1 91.56 121 LEU A N 1
ATOM 948 C CA . LEU A 1 121 ? 7.855 21.578 12.758 1 91.56 121 LEU A CA 1
ATOM 949 C C . LEU A 1 121 ? 7.656 22.953 13.383 1 91.56 121 LEU A C 1
ATOM 951 O O . LEU A 1 121 ? 8.523 23.812 13.273 1 91.56 121 LEU A O 1
ATOM 955 N N . VAL A 1 122 ? 6.523 23.188 14.031 1 91.38 122 VAL A N 1
ATOM 956 C CA . VAL A 1 122 ? 6.254 24.453 14.695 1 91.38 122 VAL A CA 1
ATOM 957 C C . VAL A 1 122 ? 7.203 24.625 15.875 1 91.38 122 VAL A C 1
ATOM 959 O O . VAL A 1 122 ? 7.746 25.719 16.094 1 91.38 122 VAL A O 1
ATOM 962 N N . LYS A 1 123 ? 7.387 23.547 16.609 1 90.31 123 LYS A N 1
ATOM 963 C CA . LYS A 1 123 ? 8.336 23.594 17.719 1 90.31 123 LYS A CA 1
ATOM 964 C C . LYS A 1 123 ? 9.742 23.938 17.219 1 90.31 123 LYS A C 1
ATOM 966 O O . LYS A 1 123 ? 10.445 24.734 17.844 1 90.31 123 LYS A O 1
ATOM 971 N N . LYS A 1 124 ? 10.078 23.359 16.203 1 88.94 124 LYS A N 1
ATOM 972 C 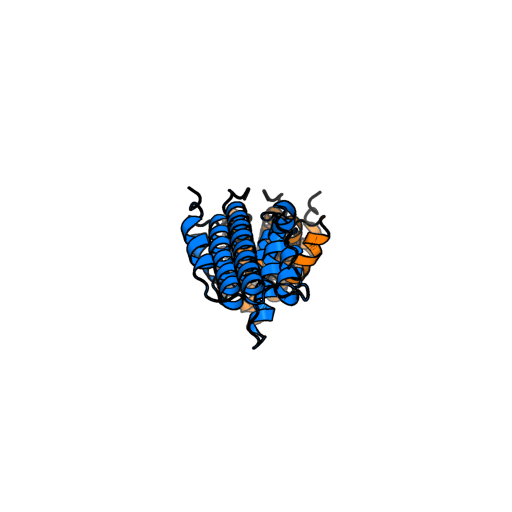CA . LYS A 1 124 ? 11.414 23.562 15.656 1 88.94 124 LYS A CA 1
ATOM 973 C C . LYS A 1 124 ? 11.602 24.984 15.164 1 88.94 124 LYS A C 1
ATOM 975 O O . LYS A 1 124 ? 12.688 25.547 15.289 1 88.94 124 LYS A O 1
ATOM 980 N N . MET A 1 125 ? 10.602 25.578 14.609 1 83.62 125 MET A N 1
ATOM 981 C CA . MET A 1 125 ? 10.672 26.922 14.055 1 83.62 125 MET A CA 1
ATOM 982 C C . MET A 1 125 ? 10.594 27.969 15.164 1 83.62 125 MET A C 1
ATOM 984 O O . MET A 1 125 ? 10.852 29.141 14.93 1 83.62 125 MET A O 1
ATOM 988 N N . GLY A 1 126 ? 10.367 27.609 16.391 1 74.94 126 GLY A N 1
ATOM 989 C CA . GLY A 1 126 ? 10.328 28.516 17.531 1 74.94 126 GLY A CA 1
ATOM 990 C C . GLY A 1 126 ? 9.094 29.406 17.531 1 74.94 126 GLY A C 1
ATOM 991 O O . GLY A 1 126 ? 9.102 30.484 18.125 1 74.94 126 GLY A O 1
ATOM 992 N N . MET A 1 127 ? 8.148 29.156 16.781 1 62.69 127 MET A N 1
ATOM 993 C CA . MET A 1 127 ? 6.934 29.953 16.688 1 62.69 127 MET A CA 1
ATOM 994 C C . MET A 1 127 ? 6.125 29.859 17.984 1 62.69 127 MET A C 1
ATOM 996 O O . MET A 1 127 ? 5.211 30.656 18.203 1 62.69 127 MET A O 1
ATOM 1000 N N . VAL A 1 128 ? 6.305 28.938 18.922 1 59.5 128 VAL A N 1
ATOM 1001 C CA . VAL A 1 128 ? 5.516 28.609 20.109 1 59.5 128 VAL A CA 1
ATOM 1002 C C . VAL A 1 128 ? 5.457 29.812 21.047 1 59.5 128 VAL A C 1
ATOM 1004 O O . VAL A 1 128 ? 4.645 29.844 21.969 1 59.5 128 VAL A O 1
ATOM 1007 N N . HIS A 1 129 ? 6.348 30.641 20.891 1 59.94 129 HIS A N 1
ATOM 1008 C CA . HIS A 1 129 ? 6.328 31.688 21.906 1 59.94 129 HIS A CA 1
ATOM 1009 C C . HIS A 1 129 ? 5.105 32.594 21.734 1 59.94 129 HIS A C 1
ATOM 1011 O O . HIS A 1 129 ? 5.016 33.656 22.375 1 59.94 129 HIS A O 1
ATOM 1017 N N . MET A 1 130 ? 4.121 32.094 21.078 1 57.62 130 MET A N 1
ATOM 1018 C CA . MET A 1 130 ? 2.998 33 20.828 1 57.62 130 MET A CA 1
ATOM 1019 C C . MET A 1 130 ? 2.068 33.062 22.031 1 57.62 130 MET A C 1
ATOM 1021 O O . MET A 1 130 ? 1.521 32.031 22.453 1 57.62 130 MET A O 1
ATOM 1025 N N . GLU A 1 131 ? 2.49 33.75 23.078 1 59 131 GLU A N 1
ATOM 1026 C CA . GLU A 1 131 ? 1.598 33.969 24.203 1 59 131 GLU A CA 1
ATOM 1027 C C . GLU A 1 131 ? 0.51 35 23.859 1 59 131 GLU A C 1
ATOM 1029 O O . GLU A 1 131 ? 0.771 35.969 23.188 1 59 131 GLU A O 1
ATOM 1034 N N . VAL A 1 132 ? -0.779 34.438 23.844 1 62.34 132 VAL A N 1
ATOM 1035 C CA . VAL A 1 132 ? -1.872 35.406 23.703 1 62.34 132 VAL A CA 1
ATOM 1036 C C . VAL A 1 132 ? -1.94 36.281 24.953 1 62.34 132 VAL A C 1
ATOM 1038 O O . VAL A 1 132 ? -1.909 35.781 26.078 1 62.34 132 VAL A O 1
ATOM 1041 N N . MET A 1 133 ? -1.613 37.531 24.781 1 59.41 133 MET A N 1
ATOM 1042 C CA . MET A 1 133 ? -1.663 38.5 25.891 1 59.41 133 MET A CA 1
ATOM 1043 C C . MET A 1 133 ? -3.0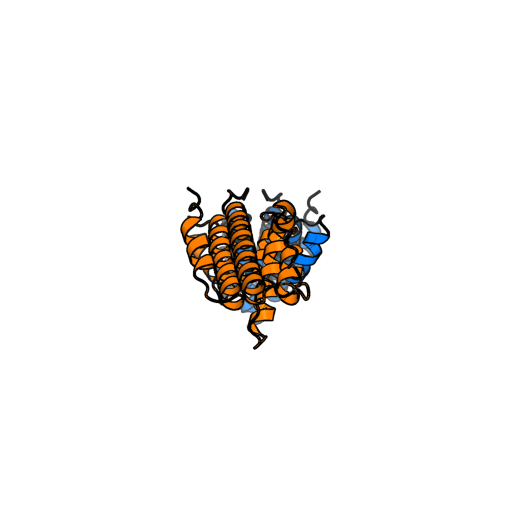98 38.688 26.375 1 59.41 133 MET A C 1
ATOM 1045 O O . MET A 1 133 ? -4.004 38.875 25.562 1 59.41 133 MET A O 1
ATOM 1049 N N . GLU A 1 134 ? -3.408 38.188 27.625 1 61.38 134 GLU A N 1
ATOM 1050 C CA . GLU A 1 134 ? -4.695 38.531 28.219 1 61.38 134 GLU A CA 1
ATOM 1051 C C . GLU A 1 134 ? -4.812 40.031 28.453 1 61.38 134 GLU A C 1
ATOM 1053 O O . GLU A 1 134 ? -3.836 40.688 28.828 1 61.38 134 GLU A O 1
ATOM 1058 N N . PRO A 1 135 ? -5.949 40.562 27.953 1 60.94 135 PRO A N 1
ATOM 1059 C CA . PRO A 1 135 ? -6.121 41.969 28.219 1 60.94 135 PRO A CA 1
ATOM 1060 C C . PRO A 1 135 ? -5.996 42.344 29.703 1 60.94 135 PRO A C 1
ATOM 1062 O O . PRO A 1 135 ? -6.461 41.562 30.562 1 60.94 135 PRO A O 1
ATOM 1065 N N . ASP A 1 136 ? -5.023 42.969 30.031 1 60.38 136 ASP A N 1
ATOM 1066 C CA . ASP A 1 136 ? -5.086 43.562 31.375 1 60.38 136 ASP A CA 1
ATOM 1067 C C . ASP A 1 136 ? -6.148 44.656 31.453 1 60.38 136 ASP A C 1
ATOM 1069 O O . ASP A 1 136 ? -6.543 45.219 30.438 1 60.38 136 ASP A O 1
ATOM 1073 N N . GLY A 1 137 ? -6.918 44.625 32.594 1 62.44 137 GLY A N 1
ATOM 1074 C CA . GLY A 1 137 ? -7.98 45.562 32.906 1 62.44 137 GLY A CA 1
ATOM 1075 C C . GLY A 1 137 ? -7.762 46.938 32.281 1 62.44 137 GLY A C 1
ATOM 1076 O O . GLY A 1 137 ? -8.711 47.688 32.094 1 62.44 137 GLY A O 1
ATOM 1077 N N . ASP A 1 138 ? -6.551 47.344 32.156 1 63.84 138 ASP A N 1
ATOM 1078 C CA . ASP A 1 138 ? -6.336 48.719 31.734 1 63.84 138 ASP A CA 1
ATOM 1079 C C . ASP A 1 138 ? -6.105 48.781 30.219 1 63.84 138 ASP A C 1
ATOM 1081 O O . ASP A 1 138 ? -5.887 49.875 29.688 1 63.84 138 ASP A O 1
ATOM 1085 N N . ILE A 1 139 ? -6.188 47.656 29.609 1 64.75 139 ILE A N 1
ATOM 1086 C CA . ILE A 1 139 ? -5.832 47.688 28.203 1 64.75 139 ILE A CA 1
ATOM 1087 C C . ILE A 1 139 ? -7.027 48.156 27.375 1 64.75 139 ILE A C 1
ATOM 1089 O O . ILE A 1 139 ? -8.156 47.719 27.609 1 64.75 139 ILE A O 1
ATOM 1093 N N . ASP A 1 140 ? -6.84 49.219 26.594 1 79.88 140 ASP A N 1
ATOM 1094 C CA . ASP A 1 140 ? -7.773 49.688 25.578 1 79.88 140 ASP A CA 1
ATOM 1095 C C . ASP A 1 140 ? -8.25 48.531 24.703 1 79.88 140 ASP A C 1
ATOM 1097 O O . ASP A 1 140 ? -7.43 47.781 24.172 1 79.88 140 ASP A O 1
ATOM 1101 N N . LEU A 1 141 ? -9.586 48.25 24.812 1 81.5 141 LEU A N 1
ATOM 1102 C CA . LEU A 1 141 ? -10.242 47.156 24.094 1 81.5 141 LEU A CA 1
ATOM 1103 C C . LEU A 1 141 ? -9.836 47.156 22.609 1 81.5 141 LEU A C 1
ATOM 1105 O O . LEU A 1 141 ? -9.617 46.094 22.016 1 81.5 141 LEU A O 1
ATOM 1109 N N . GLU A 1 142 ? -9.781 48.344 22.109 1 83.25 142 GLU A N 1
ATOM 1110 C CA . GLU A 1 142 ? -9.398 48.469 20.703 1 83.25 142 GLU A CA 1
ATOM 1111 C C . GLU A 1 142 ? -7.973 48 20.469 1 83.25 142 GLU A C 1
ATOM 1113 O O . GLU A 1 142 ? -7.695 47.281 19.484 1 83.25 142 GLU A O 1
ATOM 1118 N N . PHE A 1 143 ? -7.145 48.344 21.312 1 83.25 143 PHE A N 1
ATOM 1119 C CA . PHE A 1 143 ? -5.75 47.938 21.219 1 83.25 143 PHE A CA 1
ATOM 1120 C C . PHE A 1 143 ? -5.621 46.406 21.391 1 83.25 143 PHE A C 1
ATOM 1122 O O . PHE A 1 143 ? -4.855 45.781 20.672 1 83.25 143 PHE A O 1
ATOM 1129 N N . TYR A 1 144 ? -6.387 45.875 22.266 1 83.81 144 TYR A N 1
ATOM 1130 C CA . TYR A 1 144 ? -6.367 44.438 22.5 1 83.81 144 TYR A CA 1
ATOM 1131 C C . TYR A 1 144 ? -6.805 43.688 21.25 1 83.81 144 TYR A C 1
ATOM 1133 O O . TYR A 1 144 ? -6.172 42.688 20.859 1 83.81 144 TYR A O 1
ATOM 1141 N N . GLN A 1 145 ? -7.871 44.156 20.625 1 86.06 145 GLN A N 1
ATOM 1142 C CA . GLN A 1 145 ? -8.375 43.531 19.422 1 86.06 145 GLN A CA 1
ATOM 1143 C C . GLN A 1 145 ? -7.348 43.562 18.297 1 86.06 145 GLN A C 1
ATOM 1145 O O . GLN A 1 145 ? -7.199 42.594 17.547 1 86.06 145 GLN A O 1
ATOM 1150 N N . LEU A 1 146 ? -6.652 44.656 18.234 1 87.5 146 LEU A N 1
ATOM 1151 C CA . LEU A 1 146 ? -5.617 44.812 17.219 1 87.5 146 LEU A CA 1
ATOM 1152 C C . LEU A 1 146 ? -4.469 43.844 17.469 1 87.5 146 LEU A C 1
ATOM 1154 O O . LEU A 1 146 ? -3.941 43.25 16.531 1 87.5 146 LEU A O 1
ATOM 1158 N N . GLN A 1 147 ? -4.125 43.688 18.734 1 85.44 147 GLN A N 1
ATOM 1159 C CA . GLN A 1 147 ? -3.061 42.75 19.109 1 85.44 147 GLN A CA 1
ATOM 1160 C C . GLN A 1 147 ? -3.441 41.312 18.766 1 85.44 147 GLN A C 1
ATOM 1162 O O . GLN A 1 147 ? -2.613 40.562 18.281 1 85.44 147 GLN A O 1
ATOM 1167 N N . LEU A 1 148 ? -4.707 41 19.016 1 87.38 148 LEU A N 1
ATOM 1168 C CA . LEU A 1 148 ? -5.195 39.656 18.734 1 87.38 148 LEU A CA 1
ATOM 1169 C C . LEU A 1 148 ? -5.16 39.375 17.234 1 87.38 148 LEU A C 1
ATOM 1171 O O . LEU A 1 148 ? -4.777 38.281 16.812 1 87.38 148 LEU A O 1
ATOM 1175 N N . LYS A 1 149 ? -5.531 40.344 16.484 1 89 149 LYS A N 1
ATOM 1176 C CA . LYS A 1 149 ? -5.527 40.188 15.031 1 89 149 LYS A CA 1
ATOM 1177 C C . LYS A 1 149 ? -4.117 39.969 14.5 1 89 149 LYS A C 1
ATOM 1179 O O . LYS A 1 149 ? -3.904 39.125 13.617 1 89 149 LYS A O 1
ATOM 1184 N N . ARG A 1 150 ? -3.188 40.719 15.039 1 89.12 150 ARG A N 1
ATOM 1185 C CA . ARG A 1 150 ? -1.79 40.562 14.648 1 89.12 150 ARG A CA 1
ATOM 1186 C C . ARG A 1 150 ? -1.276 39.156 15.008 1 89.12 150 ARG A C 1
ATOM 1188 O O . ARG A 1 150 ? -0.599 38.531 14.203 1 89.12 150 ARG A O 1
ATOM 1195 N N . GLN A 1 151 ? -1.607 38.688 16.172 1 89.56 151 GLN A N 1
ATOM 1196 C CA . GLN A 1 151 ? -1.185 37.344 16.609 1 89.56 151 GLN A CA 1
ATOM 1197 C C . GLN A 1 151 ? -1.761 36.25 15.719 1 89.56 151 GLN A C 1
ATOM 1199 O O . GLN A 1 151 ? -1.069 35.281 15.375 1 89.56 151 GLN A O 1
ATOM 1204 N N . GLN A 1 152 ? -3.041 36.406 15.375 1 91.75 152 GLN A N 1
ATOM 1205 C CA . GLN A 1 152 ? -3.67 35.438 14.469 1 91.75 152 GLN A CA 1
ATOM 1206 C C . GLN A 1 152 ? -2.922 35.375 13.141 1 91.75 152 GLN A C 1
ATOM 1208 O O . GLN A 1 152 ? -2.697 34.281 12.617 1 91.75 152 GLN A O 1
ATOM 1213 N N . GLN A 1 153 ? -2.545 36.5 12.641 1 91 153 GLN A N 1
ATOM 1214 C CA . GLN A 1 153 ? -1.826 36.531 11.375 1 91 153 GLN A CA 1
ATOM 1215 C C . GLN A 1 153 ? -0.456 35.875 11.492 1 91 153 GLN A C 1
ATOM 1217 O O . GLN A 1 153 ? -0.003 35.219 10.562 1 91 153 GLN A O 1
ATOM 1222 N N . ILE A 1 154 ? 0.163 36.062 12.602 1 89.75 154 ILE A N 1
ATOM 1223 C CA . ILE A 1 154 ? 1.476 35.469 12.844 1 89.75 154 ILE A CA 1
ATOM 1224 C C . ILE A 1 154 ? 1.354 33.969 12.891 1 89.75 154 ILE A C 1
ATOM 1226 O O . ILE A 1 154 ? 2.146 33.25 12.273 1 89.75 154 ILE A O 1
ATOM 1230 N N . ILE A 1 155 ? 0.389 33.469 13.586 1 92.31 155 ILE A N 1
ATOM 1231 C CA . ILE A 1 155 ? 0.164 32.031 13.711 1 92.31 155 ILE A CA 1
ATOM 1232 C C . ILE A 1 155 ? -0.132 31.438 12.336 1 92.31 155 ILE A C 1
ATOM 1234 O O . ILE A 1 155 ? 0.449 30.406 11.961 1 92.31 155 ILE A O 1
ATOM 1238 N N . LYS A 1 156 ? -1.003 32.094 11.641 1 93.56 156 LYS A N 1
ATOM 1239 C CA . LYS A 1 156 ? -1.389 31.625 10.312 1 93.56 156 LYS A CA 1
ATOM 1240 C C . LYS A 1 156 ? -0.181 31.562 9.375 1 93.56 156 LYS A C 1
ATOM 1242 O O . LYS A 1 156 ? 0.026 30.562 8.695 1 93.56 156 LYS A O 1
ATOM 1247 N N . SER A 1 157 ? 0.575 32.562 9.352 1 92 157 SER A N 1
ATOM 1248 C CA . SER A 1 157 ? 1.755 32.625 8.5 1 92 157 SER A CA 1
ATOM 1249 C C . SER A 1 157 ? 2.777 31.562 8.906 1 92 157 SER A C 1
ATOM 1251 O O . SER A 1 157 ? 3.385 30.906 8.047 1 92 157 SER A O 1
ATOM 1253 N N . GLY A 1 158 ? 2.98 31.5 10.188 1 92 158 GLY A N 1
ATOM 1254 C CA . GLY A 1 158 ? 3.889 30.484 10.672 1 92 158 GLY A CA 1
ATOM 1255 C C . GLY A 1 158 ? 3.475 29.078 10.281 1 92 158 GLY A C 1
ATOM 1256 O O . GLY A 1 158 ? 4.305 28.281 9.844 1 92 158 GLY A O 1
ATOM 1257 N N . LEU A 1 159 ? 2.229 28.812 10.438 1 95.06 159 LEU A N 1
ATOM 1258 C CA . LEU A 1 159 ? 1.694 27.5 10.062 1 95.06 159 LEU A CA 1
ATOM 1259 C C . LEU A 1 159 ? 1.848 27.266 8.562 1 95.06 159 LEU A C 1
ATOM 1261 O O . LEU A 1 159 ? 2.186 26.156 8.141 1 95.06 159 LEU A O 1
ATOM 1265 N N . SER A 1 160 ? 1.545 28.266 7.773 1 96.19 160 SER A N 1
ATOM 1266 C CA . SER A 1 160 ? 1.711 28.156 6.328 1 96.19 160 SER A CA 1
ATOM 1267 C C . SER A 1 160 ? 3.141 27.766 5.965 1 96.19 160 SER A C 1
ATOM 1269 O O . SER A 1 160 ? 3.361 26.906 5.109 1 96.19 160 SER A O 1
ATOM 1271 N N . LEU A 1 161 ? 4.043 28.359 6.621 1 93.88 161 LEU A N 1
ATOM 1272 C CA . LEU A 1 161 ? 5.445 28.047 6.367 1 93.88 161 LEU A CA 1
ATOM 1273 C C . LEU A 1 161 ? 5.766 26.609 6.75 1 93.88 161 LEU A C 1
ATOM 1275 O O . LEU A 1 161 ? 6.484 25.906 6.031 1 93.88 161 LEU A O 1
ATOM 1279 N N . ALA A 1 162 ? 5.281 26.234 7.902 1 95.06 162 ALA A N 1
ATOM 1280 C CA . ALA A 1 162 ? 5.484 24.859 8.344 1 95.06 162 ALA A CA 1
ATOM 1281 C C . ALA A 1 162 ? 4.938 23.859 7.32 1 95.06 162 ALA A C 1
ATOM 1283 O O . ALA A 1 162 ? 5.574 22.859 7.023 1 95.06 162 ALA A O 1
ATOM 1284 N N . ILE A 1 163 ? 3.791 24.109 6.797 1 97.44 163 ILE A N 1
ATOM 1285 C CA . ILE A 1 163 ? 3.133 23.234 5.832 1 97.44 163 ILE A CA 1
ATOM 1286 C C . ILE A 1 163 ? 3.949 23.188 4.543 1 97.44 163 ILE A C 1
ATOM 1288 O O . ILE A 1 163 ? 4.125 22.109 3.955 1 97.44 163 ILE A O 1
ATOM 1292 N N . VAL A 1 164 ? 4.434 24.312 4.117 1 96.75 164 VAL A N 1
ATOM 1293 C CA . VAL A 1 164 ? 5.297 24.344 2.943 1 96.75 164 VAL A CA 1
ATOM 1294 C C . VAL A 1 164 ? 6.531 23.484 3.18 1 96.75 164 VAL A C 1
ATOM 1296 O O . VAL A 1 164 ? 6.945 22.734 2.295 1 96.75 164 VAL A O 1
ATOM 1299 N N . GLU A 1 165 ? 7.082 23.547 4.34 1 95.31 165 GLU A N 1
ATOM 1300 C CA . GLU A 1 165 ? 8.25 22.734 4.668 1 95.31 165 GLU A CA 1
ATOM 1301 C C . GLU A 1 165 ? 7.926 21.25 4.602 1 95.31 165 GLU A C 1
ATOM 1303 O O . GLU A 1 165 ? 8.727 20.453 4.109 1 95.31 165 GLU A O 1
ATOM 1308 N N . ILE A 1 166 ? 6.836 20.922 5.141 1 97.06 166 ILE A N 1
ATOM 1309 C CA . ILE A 1 166 ? 6.391 19.531 5.066 1 97.06 166 ILE A CA 1
ATOM 1310 C C . ILE A 1 166 ? 6.285 19.094 3.604 1 97.06 166 ILE A C 1
ATOM 1312 O O . ILE A 1 166 ? 6.773 18.031 3.227 1 97.06 166 ILE A O 1
ATOM 1316 N N . CYS A 1 167 ? 5.66 19.906 2.785 1 97.25 167 CYS A N 1
ATOM 1317 C CA . CYS A 1 167 ? 5.492 19.594 1.372 1 97.25 167 CYS A CA 1
ATOM 1318 C C . CYS A 1 167 ? 6.844 19.469 0.679 1 97.25 167 CYS A C 1
ATOM 1320 O O . CYS A 1 167 ? 7.012 18.641 -0.223 1 97.25 167 CYS A O 1
ATOM 1322 N N . ASN A 1 168 ? 7.793 20.266 1.066 1 95.5 168 ASN A N 1
ATOM 1323 C CA . ASN A 1 168 ? 9.141 20.156 0.518 1 95.5 168 ASN A CA 1
ATOM 1324 C C . ASN A 1 168 ? 9.766 18.797 0.846 1 95.5 168 ASN A C 1
ATOM 1326 O O . ASN A 1 168 ? 10.438 18.203 0.007 1 95.5 168 ASN A O 1
ATOM 1330 N N . GLU A 1 169 ? 9.562 18.406 2.055 1 94.31 169 GLU A N 1
ATOM 1331 C CA . GLU A 1 169 ? 10.055 17.078 2.439 1 94.31 169 GLU A CA 1
ATOM 1332 C C . GLU A 1 169 ? 9.43 15.992 1.569 1 94.31 169 GLU A C 1
ATOM 1334 O O . GLU A 1 169 ? 10.117 15.047 1.175 1 94.31 169 GLU A O 1
ATOM 1339 N N . LEU A 1 170 ? 8.141 16.094 1.269 1 95.31 170 LEU A N 1
ATOM 1340 C CA . LEU A 1 170 ? 7.414 15.133 0.45 1 95.31 170 LEU A CA 1
ATOM 1341 C C . LEU A 1 170 ? 7.906 15.164 -0.993 1 95.31 170 LEU A C 1
ATOM 1343 O O . LEU A 1 170 ? 7.715 14.203 -1.74 1 95.31 170 LEU A O 1
ATOM 1347 N N . GLY A 1 171 ? 8.484 16.266 -1.371 1 93.44 171 GLY A N 1
ATOM 1348 C CA . GLY A 1 171 ? 8.922 16.453 -2.744 1 93.44 171 GLY A CA 1
ATOM 1349 C C . GLY A 1 171 ? 10.336 15.938 -2.99 1 93.44 171 GLY A C 1
ATOM 1350 O O . GLY A 1 171 ? 10.789 15.898 -4.133 1 93.44 171 GLY A O 1
ATOM 1351 N N . LYS A 1 172 ? 10.984 15.578 -1.929 1 90 172 LYS A N 1
ATOM 1352 C CA . LYS A 1 172 ? 12.344 15.07 -2.07 1 90 172 LYS A CA 1
ATOM 1353 C C . LYS A 1 172 ? 12.352 13.734 -2.807 1 90 172 LYS A C 1
ATOM 1355 O O . LYS A 1 172 ? 11.375 12.984 -2.756 1 90 172 LYS A O 1
ATOM 1360 N N . GLU A 1 173 ? 13.523 13.484 -3.461 1 82.81 173 GLU A N 1
ATOM 1361 C CA . GLU A 1 173 ? 13.664 12.227 -4.191 1 82.81 173 GLU A CA 1
ATOM 1362 C C . GLU A 1 173 ? 13.633 11.031 -3.242 1 82.81 173 GLU A C 1
ATOM 1364 O O . GLU A 1 173 ? 14.242 11.062 -2.172 1 82.81 173 GLU A O 1
ATOM 1369 N N . SER A 1 174 ? 12.727 10.125 -3.535 1 76.81 174 SER A N 1
ATOM 1370 C CA . SER A 1 174 ? 12.594 8.914 -2.736 1 76.81 174 SER A CA 1
ATOM 1371 C C . SER A 1 174 ? 13.656 7.887 -3.105 1 76.81 174 SER A C 1
ATOM 1373 O O . SER A 1 174 ? 14.062 7.793 -4.266 1 76.81 174 SER A O 1
ATOM 1375 N N . PRO A 1 175 ? 14.227 7.285 -2.09 1 66.94 175 PRO A N 1
ATOM 1376 C CA . PRO A 1 175 ? 15.234 6.262 -2.381 1 66.94 175 PRO A CA 1
ATOM 1377 C C . PRO A 1 175 ? 14.656 5.059 -3.121 1 66.94 175 PRO A C 1
ATOM 1379 O O . PRO A 1 175 ? 15.406 4.18 -3.555 1 66.94 175 PRO A O 1
ATOM 1382 N N . PHE A 1 176 ? 13.391 5.176 -3.221 1 65.19 176 PHE A N 1
ATOM 1383 C CA . PHE A 1 176 ? 12.789 4.066 -3.949 1 65.19 176 PHE A CA 1
ATOM 1384 C C . PHE A 1 176 ? 12.719 4.371 -5.441 1 65.19 176 PHE A C 1
ATOM 1386 O O . PHE A 1 176 ? 12.641 5.535 -5.84 1 65.19 176 PHE A O 1
ATOM 1393 N N . MET B 1 1 ? 18.812 -12.57 8.617 1 34.56 1 MET B N 1
ATOM 1394 C CA . MET B 1 1 ? 18.828 -13.586 7.562 1 34.56 1 MET B CA 1
ATOM 1395 C C . MET B 1 1 ? 17.438 -13.805 6.992 1 34.56 1 MET B C 1
ATOM 1397 O O . MET B 1 1 ? 16.453 -13.906 7.738 1 34.56 1 MET B O 1
ATOM 1401 N N . ALA B 1 2 ? 17.141 -13.312 5.758 1 50.09 2 ALA B N 1
ATOM 1402 C CA . ALA B 1 2 ? 15.805 -13.477 5.191 1 50.09 2 ALA B CA 1
ATOM 1403 C C . ALA B 1 2 ? 15.258 -14.875 5.449 1 50.09 2 ALA B C 1
ATOM 1405 O O . ALA B 1 2 ? 15.977 -15.867 5.262 1 50.09 2 ALA B O 1
ATOM 1406 N N . ASP B 1 3 ? 14.234 -15.047 6.305 1 61.69 3 ASP B N 1
ATOM 1407 C CA . ASP B 1 3 ? 13.672 -16.359 6.578 1 61.69 3 ASP B CA 1
ATOM 1408 C C . ASP B 1 3 ? 13.633 -17.219 5.312 1 61.69 3 ASP B C 1
ATOM 1410 O O . ASP B 1 3 ? 13.062 -16.812 4.301 1 61.69 3 ASP B O 1
ATOM 1414 N N . LYS B 1 4 ? 14.656 -18.016 5.168 1 71.38 4 LYS B N 1
ATOM 1415 C CA . LYS B 1 4 ? 14.867 -18.906 4.031 1 71.38 4 LYS B CA 1
ATOM 1416 C C . LYS B 1 4 ? 13.625 -19.75 3.744 1 71.38 4 LYS B C 1
ATOM 1418 O O . LYS B 1 4 ? 13.039 -20.328 4.66 1 71.38 4 LYS B O 1
ATOM 1423 N N . ILE B 1 5 ? 13.062 -19.562 2.592 1 83.5 5 ILE B N 1
ATOM 1424 C CA . ILE B 1 5 ? 11.938 -20.344 2.1 1 83.5 5 ILE B CA 1
ATOM 1425 C C . ILE B 1 5 ? 12.195 -21.828 2.359 1 83.5 5 ILE B C 1
ATOM 1427 O O . ILE B 1 5 ? 13.297 -22.328 2.119 1 83.5 5 ILE B O 1
ATOM 1431 N N . ASN B 1 6 ? 11.312 -22.453 3.037 1 92.81 6 ASN B N 1
ATOM 1432 C CA . ASN B 1 6 ? 11.391 -23.891 3.24 1 92.81 6 ASN B CA 1
ATOM 1433 C C . ASN B 1 6 ? 10.797 -24.656 2.062 1 92.81 6 ASN B C 1
ATOM 1435 O O . ASN B 1 6 ? 9.617 -25.031 2.088 1 92.81 6 ASN B O 1
ATOM 1439 N N . GLU B 1 7 ? 11.633 -25.047 1.188 1 95.38 7 GLU B N 1
ATOM 1440 C CA . GLU B 1 7 ? 11.203 -25.656 -0.068 1 95.38 7 GLU B CA 1
ATOM 1441 C C . GLU B 1 7 ? 10.547 -27.016 0.172 1 95.38 7 GLU B C 1
ATOM 1443 O O . GLU B 1 7 ? 9.539 -27.344 -0.46 1 95.38 7 GLU B O 1
ATOM 1448 N N . THR B 1 8 ? 11.133 -27.734 1.082 1 94.81 8 THR B N 1
ATOM 1449 C CA . THR B 1 8 ? 10.625 -29.078 1.369 1 94.81 8 THR B CA 1
ATOM 1450 C C . THR B 1 8 ? 9.203 -29.016 1.907 1 94.81 8 THR B C 1
ATOM 1452 O O . THR B 1 8 ? 8.344 -29.797 1.504 1 94.81 8 THR B O 1
ATOM 1455 N N . ASP B 1 9 ? 9.023 -28.141 2.787 1 96.38 9 ASP B N 1
ATOM 1456 C CA . ASP B 1 9 ? 7.688 -27.953 3.354 1 96.38 9 ASP B CA 1
ATOM 1457 C C . ASP B 1 9 ? 6.676 -27.594 2.27 1 96.38 9 ASP B C 1
ATOM 1459 O O . ASP B 1 9 ? 5.566 -28.125 2.246 1 96.38 9 ASP B O 1
ATOM 1463 N N . ILE B 1 10 ? 7.035 -26.75 1.377 1 97.25 10 ILE B N 1
ATOM 1464 C CA . ILE B 1 10 ? 6.152 -26.312 0.3 1 97.25 10 ILE B CA 1
ATOM 1465 C C . ILE B 1 10 ? 5.801 -27.5 -0.595 1 97.25 10 ILE B C 1
ATOM 1467 O O . ILE B 1 10 ? 4.629 -27.734 -0.889 1 97.25 10 ILE B O 1
ATOM 1471 N N . ILE B 1 11 ? 6.812 -28.234 -0.947 1 96.38 11 ILE B N 1
ATOM 1472 C CA . ILE B 1 11 ? 6.609 -29.375 -1.832 1 96.38 11 ILE B CA 1
ATOM 1473 C C . ILE B 1 11 ? 5.703 -30.406 -1.153 1 96.38 11 ILE B C 1
ATOM 1475 O O . ILE B 1 11 ? 4.801 -30.969 -1.784 1 96.38 11 ILE B O 1
ATOM 1479 N N . GLU B 1 12 ? 5.938 -30.609 0.104 1 96.62 12 GLU B N 1
ATOM 1480 C CA . GLU B 1 12 ? 5.121 -31.547 0.857 1 96.62 12 GLU B CA 1
ATOM 1481 C C . GLU B 1 12 ? 3.66 -31.109 0.901 1 96.62 12 GLU B C 1
ATOM 1483 O O . GLU B 1 12 ? 2.758 -31.922 0.679 1 96.62 12 GLU B O 1
ATOM 1488 N N . ARG B 1 13 ? 3.402 -29.891 1.166 1 97.25 13 ARG B N 1
ATOM 1489 C CA . ARG B 1 13 ? 2.047 -29.359 1.211 1 97.25 13 ARG B CA 1
ATOM 1490 C C . ARG B 1 13 ? 1.349 -29.516 -0.135 1 97.25 13 ARG B C 1
ATOM 1492 O O . ARG B 1 13 ? 0.182 -29.906 -0.193 1 97.25 13 ARG B O 1
ATOM 1499 N N . LEU B 1 14 ? 2.066 -29.25 -1.2 1 97.88 14 LEU B N 1
ATOM 1500 C CA . LEU B 1 14 ? 1.501 -29.344 -2.543 1 97.88 14 LEU B CA 1
ATOM 1501 C C . LEU B 1 14 ? 1.263 -30.797 -2.941 1 97.88 14 LEU B C 1
ATOM 1503 O O . LEU B 1 14 ? 0.191 -31.125 -3.447 1 97.88 14 LEU B O 1
ATOM 1507 N N . ASN B 1 15 ? 2.234 -31.594 -2.623 1 93.81 15 ASN B N 1
ATOM 1508 C CA . ASN B 1 15 ? 2.156 -33 -3.012 1 93.81 15 ASN B CA 1
ATOM 1509 C C . ASN B 1 15 ? 1.084 -33.75 -2.219 1 93.81 15 ASN B C 1
ATOM 1511 O O . ASN B 1 15 ? 0.514 -34.719 -2.701 1 93.81 15 ASN B O 1
ATOM 1515 N N . ASN B 1 16 ? 0.757 -33.312 -1.055 1 95.12 16 ASN B N 1
ATOM 1516 C CA . ASN B 1 16 ? -0.204 -34 -0.191 1 95.12 16 ASN B CA 1
ATOM 1517 C C . ASN B 1 16 ? -1.637 -33.594 -0.516 1 95.12 16 ASN B C 1
ATOM 1519 O O . ASN B 1 16 ? -2.588 -34.156 0.015 1 95.12 16 ASN B O 1
ATOM 1523 N N . ALA B 1 17 ? -1.779 -32.562 -1.364 1 95.44 17 ALA B N 1
ATOM 1524 C CA . ALA B 1 17 ? -3.131 -32.188 -1.754 1 95.44 17 ALA B CA 1
ATOM 1525 C C . ALA B 1 17 ? -3.836 -33.312 -2.504 1 95.44 17 ALA B C 1
ATOM 1527 O O . ALA B 1 17 ? -3.275 -33.875 -3.438 1 95.44 17 ALA B O 1
ATOM 1528 N N . PRO B 1 18 ? -4.984 -33.625 -2.178 1 92.12 18 PRO B N 1
ATOM 1529 C CA . PRO B 1 18 ? -5.645 -34.844 -2.674 1 92.12 18 PRO B CA 1
ATOM 1530 C C . PRO B 1 18 ? -6.293 -34.625 -4.043 1 92.12 18 PRO B C 1
ATOM 1532 O O . PRO B 1 18 ? -6.758 -35.594 -4.656 1 92.12 18 PRO B O 1
ATOM 1535 N N . SER B 1 19 ? -6.484 -33.469 -4.477 1 96.81 19 SER B N 1
ATOM 1536 C CA . SER B 1 19 ? -7.164 -33.156 -5.727 1 96.81 19 SER B CA 1
ATOM 1537 C C . SER B 1 19 ? -6.535 -31.938 -6.398 1 96.81 19 SER B C 1
ATOM 1539 O O . SER B 1 19 ? -5.691 -31.266 -5.805 1 96.81 19 SER B O 1
ATOM 1541 N N . VAL B 1 20 ? -6.938 -31.703 -7.598 1 97.75 20 VAL B N 1
ATOM 1542 C CA . VAL B 1 20 ? -6.5 -30.516 -8.32 1 97.75 20 VAL B CA 1
ATOM 1543 C C . VAL B 1 20 ? -6.934 -29.266 -7.562 1 97.75 20 VAL B C 1
ATOM 1545 O O . VAL B 1 20 ? -6.133 -28.344 -7.359 1 97.75 20 VAL B O 1
ATOM 1548 N N . ARG B 1 21 ? -8.211 -29.281 -7.129 1 97.88 21 ARG B N 1
ATOM 1549 C CA . ARG B 1 21 ? -8.727 -28.156 -6.344 1 97.88 21 ARG B CA 1
ATOM 1550 C C . ARG B 1 21 ? -7.891 -27.938 -5.09 1 97.88 21 ARG B C 1
ATOM 1552 O O . ARG B 1 21 ? -7.461 -26.812 -4.816 1 97.88 21 ARG B O 1
ATOM 1559 N N . GLY B 1 22 ? -7.68 -29 -4.359 1 98 22 GLY B N 1
ATOM 1560 C CA . GLY B 1 22 ? -6.855 -28.906 -3.162 1 98 22 GLY B CA 1
ATOM 1561 C C . GLY B 1 22 ? -5.453 -28.406 -3.438 1 98 22 GLY B C 1
ATOM 1562 O O . GLY B 1 22 ? -4.895 -27.641 -2.641 1 98 22 GLY B O 1
ATOM 1563 N N . PHE B 1 23 ? -4.887 -28.797 -4.562 1 98.56 23 PHE B N 1
ATOM 1564 C CA . PHE B 1 23 ? -3.539 -28.391 -4.945 1 98.56 23 PHE B CA 1
ATOM 1565 C C . PHE B 1 23 ? -3.457 -26.875 -5.121 1 98.56 23 PHE B C 1
ATOM 1567 O O . PHE B 1 23 ? -2.557 -26.234 -4.574 1 98.56 23 PHE B O 1
ATOM 1574 N N . PHE B 1 24 ? -4.383 -26.328 -5.805 1 98.62 24 PHE B N 1
ATOM 1575 C CA . PHE B 1 24 ? -4.316 -24.906 -6.094 1 98.62 24 PHE B CA 1
ATOM 1576 C C . PHE B 1 24 ? -4.668 -24.078 -4.859 1 98.62 24 PHE B C 1
ATOM 1578 O O . PHE B 1 24 ? -4.133 -22.984 -4.66 1 98.62 24 PHE B O 1
ATOM 1585 N N . ILE B 1 25 ? -5.543 -24.562 -3.998 1 98.31 25 ILE B N 1
ATOM 1586 C CA . ILE B 1 25 ? -5.789 -23.922 -2.713 1 98.31 25 ILE B CA 1
ATOM 1587 C C . ILE B 1 25 ? -4.492 -23.859 -1.909 1 98.31 25 ILE B C 1
ATOM 1589 O O . ILE B 1 25 ? -4.121 -22.812 -1.39 1 98.31 25 ILE B O 1
ATOM 1593 N N . ALA B 1 26 ? -3.828 -25 -1.857 1 98.5 26 ALA B N 1
ATOM 1594 C CA . ALA B 1 26 ? -2.555 -25.062 -1.146 1 98.5 26 ALA B CA 1
ATOM 1595 C C . ALA B 1 26 ? -1.53 -24.109 -1.763 1 98.5 26 ALA B C 1
ATOM 1597 O O . ALA B 1 26 ? -0.777 -23.453 -1.046 1 98.5 26 ALA B O 1
ATOM 1598 N N . ALA B 1 27 ? -1.473 -24.078 -3.059 1 98.69 27 ALA B N 1
ATOM 1599 C CA . ALA B 1 27 ? -0.528 -23.203 -3.76 1 98.69 27 ALA B CA 1
ATOM 1600 C C . ALA B 1 27 ? -0.749 -21.734 -3.391 1 98.69 27 ALA B C 1
ATOM 1602 O O . ALA B 1 27 ? 0.204 -21.031 -3.074 1 98.69 27 ALA B O 1
ATOM 1603 N N . VAL B 1 28 ? -1.978 -21.312 -3.416 1 98.69 28 VAL B N 1
ATOM 1604 C CA . VAL B 1 28 ? -2.297 -19.922 -3.113 1 98.69 28 VAL B CA 1
ATOM 1605 C C . VAL B 1 28 ? -2.002 -19.641 -1.645 1 98.69 28 VAL B C 1
ATOM 1607 O O . VAL B 1 28 ? -1.537 -18.547 -1.302 1 98.69 28 VAL B O 1
ATOM 1610 N N . ASP B 1 29 ? -2.246 -20.609 -0.804 1 98.06 29 ASP B N 1
ATOM 1611 C CA . ASP B 1 29 ? -1.884 -20.469 0.603 1 98.06 29 ASP B CA 1
ATOM 1612 C C . ASP B 1 29 ? -0.378 -20.266 0.764 1 98.06 29 ASP B C 1
ATOM 1614 O O . ASP B 1 29 ? 0.062 -19.438 1.57 1 98.06 29 ASP B O 1
ATOM 1618 N N . VAL B 1 30 ? 0.377 -21.016 0.048 1 98.25 30 VAL B N 1
ATOM 1619 C CA . VAL B 1 30 ? 1.831 -20.891 0.06 1 98.25 30 VAL B CA 1
ATOM 1620 C C . VAL B 1 30 ? 2.236 -19.484 -0.387 1 98.25 30 VAL B C 1
ATOM 1622 O O . VAL B 1 30 ? 3.094 -18.859 0.234 1 98.25 30 VAL B O 1
ATOM 1625 N N . PHE B 1 31 ? 1.643 -19.016 -1.457 1 98.31 31 PHE B N 1
ATOM 1626 C CA . PHE B 1 31 ? 1.923 -17.656 -1.926 1 98.31 31 PHE B CA 1
ATOM 1627 C C . PHE B 1 31 ? 1.578 -16.625 -0.853 1 98.31 31 PHE B C 1
ATOM 1629 O O . PHE B 1 31 ? 2.326 -15.672 -0.638 1 98.31 31 PHE B O 1
ATOM 1636 N N . ASN B 1 32 ? 0.43 -16.828 -0.247 1 97.44 32 ASN B N 1
ATOM 1637 C CA . ASN B 1 32 ? 0.007 -15.914 0.812 1 97.44 32 ASN B CA 1
ATOM 1638 C C . ASN B 1 32 ? 1.055 -15.82 1.917 1 97.44 32 ASN B C 1
ATOM 1640 O O . ASN B 1 32 ? 1.414 -14.719 2.34 1 97.44 32 ASN B O 1
ATOM 1644 N N . ASP B 1 33 ? 1.536 -16.922 2.342 1 96.81 33 ASP B N 1
ATOM 1645 C CA . ASP B 1 33 ? 2.564 -16.953 3.377 1 96.81 33 ASP B CA 1
ATOM 1646 C C . ASP B 1 33 ? 3.83 -16.234 2.918 1 96.81 33 ASP B C 1
ATOM 1648 O O . ASP B 1 33 ? 4.406 -15.445 3.666 1 96.81 33 ASP B O 1
ATOM 1652 N N . SER B 1 34 ? 4.262 -16.516 1.763 1 96.94 34 SER B N 1
ATOM 1653 C CA . SER B 1 34 ? 5.492 -15.945 1.23 1 96.94 34 SER B CA 1
ATOM 1654 C C . SER B 1 34 ? 5.363 -14.438 1.039 1 96.94 34 SER B C 1
ATOM 1656 O O . SER B 1 34 ? 6.289 -13.68 1.344 1 96.94 34 SER B O 1
ATOM 1658 N N . ILE B 1 35 ? 4.242 -14.016 0.541 1 96.94 35 ILE B N 1
ATOM 1659 C CA . ILE B 1 35 ? 4.004 -12.594 0.306 1 96.94 35 ILE B CA 1
ATOM 1660 C C . ILE B 1 35 ? 3.908 -11.859 1.641 1 96.94 35 ILE B C 1
ATOM 1662 O O . ILE B 1 35 ? 4.41 -10.742 1.776 1 96.94 35 ILE B O 1
ATOM 1666 N N . ASP B 1 36 ? 3.232 -12.523 2.566 1 94.75 36 ASP B N 1
ATOM 1667 C CA . ASP B 1 36 ? 3.17 -11.938 3.902 1 94.75 36 ASP B CA 1
ATOM 1668 C C . ASP B 1 36 ? 4.57 -11.688 4.461 1 94.75 36 ASP B C 1
ATOM 1670 O O . ASP B 1 36 ? 4.852 -10.609 4.984 1 94.75 36 ASP B O 1
ATOM 1674 N N . ALA B 1 37 ? 5.383 -12.664 4.359 1 93.69 37 ALA B N 1
ATOM 1675 C CA . ALA B 1 37 ? 6.758 -12.531 4.832 1 93.69 37 ALA B CA 1
ATOM 1676 C C . ALA B 1 37 ? 7.488 -11.414 4.094 1 93.69 37 ALA B C 1
ATOM 1678 O O . ALA B 1 37 ? 8.227 -10.633 4.703 1 93.69 37 ALA B O 1
ATOM 1679 N N . LEU B 1 38 ? 7.352 -11.336 2.824 1 94.5 38 LEU B N 1
ATOM 1680 C CA . LEU B 1 38 ? 7.965 -10.297 2.01 1 94.5 38 LEU B CA 1
ATOM 1681 C C . LEU B 1 38 ? 7.496 -8.914 2.449 1 94.5 38 LEU B C 1
ATOM 1683 O O . LEU B 1 38 ? 8.305 -8 2.605 1 94.5 38 LEU B O 1
ATOM 1687 N N . MET B 1 39 ? 6.18 -8.781 2.639 1 93.75 39 MET B N 1
ATOM 1688 C CA . MET B 1 39 ? 5.613 -7.531 3.125 1 93.75 39 MET B CA 1
ATOM 1689 C C . MET B 1 39 ? 6.266 -7.113 4.438 1 93.75 39 MET B C 1
ATOM 1691 O O . MET B 1 39 ? 6.613 -5.945 4.621 1 93.75 39 MET B O 1
ATOM 1695 N N . GLN B 1 40 ? 6.422 -8.039 5.293 1 90.75 40 GLN B N 1
ATOM 1696 C CA . GLN B 1 40 ? 7.02 -7.758 6.59 1 90.75 40 GLN B CA 1
ATOM 1697 C C . GLN B 1 40 ? 8.469 -7.289 6.438 1 90.75 40 GLN B C 1
ATOM 1699 O O . GLN B 1 40 ? 8.922 -6.41 7.172 1 90.75 40 GLN B O 1
ATOM 1704 N N . ARG B 1 41 ? 9.109 -7.816 5.539 1 90.5 41 ARG B N 1
ATOM 1705 C CA . ARG B 1 41 ? 10.5 -7.438 5.309 1 90.5 41 ARG B CA 1
ATOM 1706 C C . ARG B 1 41 ? 10.602 -6.027 4.734 1 90.5 41 ARG B C 1
ATOM 1708 O O . ARG B 1 41 ? 11.531 -5.285 5.055 1 90.5 41 ARG B O 1
ATOM 1715 N N . ILE B 1 42 ? 9.75 -5.758 3.889 1 91.25 42 ILE B N 1
ATOM 1716 C CA . ILE B 1 42 ? 9.781 -4.477 3.195 1 91.25 42 ILE B CA 1
ATOM 1717 C C . ILE B 1 42 ? 9.414 -3.355 4.168 1 91.25 42 ILE B C 1
ATOM 1719 O O . ILE B 1 42 ? 9.992 -2.27 4.117 1 91.25 42 ILE B O 1
ATOM 1723 N N . PHE B 1 43 ? 8.523 -3.676 5.012 1 90.5 43 PHE B N 1
ATOM 1724 C CA . PHE B 1 43 ? 8.07 -2.656 5.949 1 90.5 43 PHE B CA 1
ATOM 1725 C C . PHE B 1 43 ? 8.875 -2.705 7.242 1 90.5 43 PHE B C 1
ATOM 1727 O O . PHE B 1 43 ? 9.227 -3.785 7.723 1 90.5 43 PHE B O 1
ATOM 1734 N N . GLN B 1 44 ? 9.492 -1.672 7.637 1 80.31 44 GLN B N 1
ATOM 1735 C CA . GLN B 1 44 ? 10.375 -1.518 8.789 1 80.31 44 GLN B CA 1
ATOM 1736 C C . GLN B 1 44 ? 9.906 -2.385 9.961 1 80.31 44 GLN B C 1
ATOM 1738 O O . GLN B 1 44 ? 9.453 -1.865 10.977 1 80.31 44 GLN B O 1
ATOM 1743 N N . LYS B 1 45 ? 10.312 -3.635 9.883 1 77.12 45 LYS B N 1
ATOM 1744 C CA . LYS B 1 45 ? 9.836 -4.648 10.82 1 77.12 45 LYS B CA 1
ATOM 1745 C C . LYS B 1 45 ? 10.469 -4.461 12.195 1 77.12 45 LYS B C 1
ATOM 1747 O O . LYS B 1 45 ? 9.852 -4.777 13.219 1 77.12 45 LYS B O 1
ATOM 1752 N N . ASP B 1 46 ? 11.594 -3.848 12.273 1 81.81 46 ASP B N 1
ATOM 1753 C CA . ASP B 1 46 ? 12.297 -3.758 13.547 1 81.81 46 ASP B CA 1
ATOM 1754 C C . ASP B 1 46 ? 11.969 -2.451 14.266 1 81.81 46 ASP B C 1
ATOM 1756 O O . ASP B 1 46 ? 12.516 -2.176 15.336 1 81.81 46 ASP B O 1
ATOM 1760 N N . ASN B 1 47 ? 11.141 -1.695 13.727 1 88.25 47 ASN B N 1
ATOM 1761 C CA . ASN B 1 47 ? 10.742 -0.434 14.336 1 88.25 47 ASN B CA 1
ATOM 1762 C C . ASN B 1 47 ? 9.328 -0.516 14.914 1 88.25 47 ASN B C 1
ATOM 1764 O O . ASN B 1 47 ? 8.352 -0.484 14.172 1 88.25 47 ASN B O 1
ATOM 1768 N N . PHE B 1 48 ? 9.273 -0.544 16.172 1 88.44 48 PHE B N 1
ATOM 1769 C CA . PHE B 1 48 ? 8.008 -0.782 16.859 1 88.44 48 PHE B CA 1
ATOM 1770 C C . PHE B 1 48 ? 6.996 0.307 16.516 1 88.44 48 PHE B C 1
ATOM 1772 O O . PHE B 1 48 ? 5.816 0.02 16.297 1 88.44 48 PHE B O 1
ATOM 1779 N N . ALA B 1 49 ? 7.469 1.505 16.484 1 88.5 49 ALA B N 1
ATOM 1780 C CA . ALA B 1 49 ? 6.57 2.617 16.172 1 88.5 49 ALA B CA 1
ATOM 1781 C C . ALA B 1 49 ? 5.957 2.467 14.789 1 88.5 49 ALA B C 1
ATOM 1783 O O . ALA B 1 49 ? 4.758 2.686 14.602 1 88.5 49 ALA B O 1
ATOM 1784 N N . VAL B 1 50 ? 6.785 2.031 13.883 1 90.56 50 VAL B N 1
ATOM 1785 C CA . VAL B 1 50 ? 6.316 1.839 12.516 1 90.56 50 VAL B CA 1
ATOM 1786 C C . VAL B 1 50 ? 5.395 0.622 12.453 1 90.56 50 VAL B C 1
ATOM 1788 O O . VAL B 1 50 ? 4.348 0.662 11.805 1 90.56 50 VAL B O 1
ATOM 1791 N N . GLN B 1 51 ? 5.684 -0.341 13.203 1 90.88 51 GLN B N 1
ATOM 1792 C CA . GLN B 1 51 ? 4.879 -1.558 13.211 1 90.88 51 GLN B CA 1
ATOM 1793 C C . GLN B 1 51 ? 3.473 -1.283 13.742 1 90.88 51 GLN B C 1
ATOM 1795 O O . GLN B 1 51 ? 2.5 -1.869 13.258 1 90.88 51 GLN B O 1
ATOM 1800 N N . SER B 1 52 ? 3.428 -0.45 14.672 1 92.75 52 SER B N 1
ATOM 1801 C CA . SER B 1 52 ? 2.133 -0.12 15.266 1 92.75 52 SER B CA 1
ATOM 1802 C C . SER B 1 52 ? 1.233 0.591 14.258 1 92.75 52 SER B C 1
ATOM 1804 O O . SER B 1 52 ? 0.008 0.484 14.328 1 92.75 52 SER B O 1
ATOM 1806 N N . VAL B 1 53 ? 1.847 1.263 13.367 1 93.44 53 VAL B N 1
ATOM 1807 C CA . VAL B 1 53 ? 1.111 2.02 12.359 1 93.44 53 VAL B CA 1
ATOM 1808 C C . VAL B 1 53 ? 0.794 1.12 11.172 1 93.44 53 VAL B C 1
ATOM 1810 O O . VAL B 1 53 ? -0.313 1.163 10.633 1 93.44 53 VAL B O 1
ATOM 1813 N N . VAL B 1 54 ? 1.71 0.311 10.812 1 93.5 54 VAL B N 1
ATOM 1814 C CA . VAL B 1 54 ? 1.635 -0.468 9.578 1 93.5 54 VAL B CA 1
ATOM 1815 C C . VAL B 1 54 ? 0.887 -1.774 9.836 1 93.5 54 VAL B C 1
ATOM 1817 O O . VAL B 1 54 ? 0.222 -2.305 8.945 1 93.5 54 VAL B O 1
ATOM 1820 N N . GLY B 1 55 ? 0.997 -2.266 11.047 1 93.88 55 GLY B N 1
ATOM 1821 C CA . GLY B 1 55 ? 0.375 -3.529 11.406 1 93.88 55 GLY B CA 1
ATOM 1822 C C . GLY B 1 55 ? -1.087 -3.611 11.008 1 93.88 55 GLY B C 1
ATOM 1823 O O . GLY B 1 55 ? -1.484 -4.512 10.266 1 93.88 55 GLY B O 1
ATOM 1824 N N . PRO B 1 56 ? -1.845 -2.693 11.445 1 94.31 56 PRO B N 1
ATOM 1825 C CA . PRO B 1 56 ? -3.271 -2.703 11.117 1 94.31 56 PRO B CA 1
ATOM 1826 C C . PRO B 1 56 ? -3.527 -2.674 9.609 1 94.31 56 PRO B C 1
ATOM 1828 O O . PRO B 1 56 ? -4.543 -3.197 9.141 1 94.31 56 PRO B O 1
ATOM 1831 N N . LEU B 1 57 ? -2.674 -2.025 8.828 1 94.62 57 LEU B N 1
ATOM 1832 C CA . LEU B 1 57 ? -2.82 -1.965 7.379 1 94.62 57 LEU B CA 1
ATOM 1833 C C . LEU B 1 57 ? -2.684 -3.354 6.762 1 94.62 57 LEU B C 1
ATOM 1835 O O . LEU B 1 57 ? -3.375 -3.678 5.793 1 94.62 57 LEU B O 1
ATOM 1839 N N . LEU B 1 58 ? -1.856 -4.113 7.344 1 93.69 58 LEU B N 1
ATOM 1840 C CA . LEU B 1 58 ? -1.46 -5.387 6.758 1 93.69 58 LEU B CA 1
ATOM 1841 C C . LEU B 1 58 ? -2.344 -6.52 7.27 1 93.69 58 LEU B C 1
ATOM 1843 O O . LEU B 1 58 ? -2.332 -7.621 6.715 1 93.69 58 LEU B O 1
ATOM 1847 N N . HIS B 1 59 ? -3.139 -6.191 8.336 1 91.75 59 HIS B N 1
ATOM 1848 C CA . HIS B 1 59 ? -4.059 -7.191 8.867 1 91.75 59 HIS B CA 1
ATOM 1849 C C . HIS B 1 59 ? -5.086 -7.602 7.812 1 91.75 59 HIS B C 1
ATOM 1851 O O . HIS B 1 59 ? -5.355 -6.848 6.875 1 91.75 59 HIS B O 1
ATOM 1857 N N . ASP B 1 60 ? -5.684 -8.766 8 1 89.06 60 ASP B N 1
ATOM 1858 C CA . ASP B 1 60 ? -6.609 -9.328 7.023 1 89.06 60 ASP B CA 1
ATOM 1859 C C . ASP B 1 60 ? -7.781 -8.383 6.77 1 89.06 60 ASP B C 1
ATOM 1861 O O . ASP B 1 60 ? -8.281 -8.297 5.645 1 89.06 60 ASP B O 1
ATOM 1865 N N . SER B 1 61 ? -8.188 -7.699 7.766 1 90.94 61 SER B N 1
ATOM 1866 C CA . SER B 1 61 ? -9.336 -6.797 7.641 1 90.94 61 SER B CA 1
ATOM 1867 C C . SER B 1 61 ? -8.891 -5.41 7.188 1 90.94 61 SER B C 1
ATOM 1869 O O . SER B 1 61 ? -9.727 -4.527 6.98 1 90.94 61 SER B O 1
ATOM 1871 N N . GLY B 1 62 ? -7.664 -5.223 7.023 1 94.88 62 GLY B N 1
ATOM 1872 C CA . GLY B 1 62 ? -7.141 -3.926 6.625 1 94.88 62 GLY B CA 1
ATOM 1873 C C . GLY B 1 62 ? -7.074 -3.744 5.121 1 94.88 62 GLY B C 1
ATOM 1874 O O . GLY B 1 62 ? -7.332 -4.684 4.367 1 94.88 62 GLY B O 1
ATOM 1875 N N . PRO B 1 63 ? -6.688 -2.523 4.641 1 95 63 PRO B N 1
ATOM 1876 C CA . PRO B 1 63 ? -6.645 -2.205 3.211 1 95 63 PRO B CA 1
ATOM 1877 C C . PRO B 1 63 ? -5.621 -3.043 2.449 1 95 63 PRO B C 1
ATOM 1879 O O . PRO B 1 63 ? -5.73 -3.201 1.229 1 95 63 PRO B O 1
ATOM 1882 N N . LEU B 1 64 ? -4.609 -3.523 3.088 1 95.56 64 LEU B N 1
ATOM 1883 C CA . LEU B 1 64 ? -3.58 -4.328 2.436 1 95.56 64 LEU B CA 1
ATOM 1884 C C . LEU B 1 64 ? -3.67 -5.785 2.875 1 95.56 64 LEU B C 1
ATOM 1886 O O . LEU B 1 64 ? -2.68 -6.52 2.812 1 95.56 64 LEU B O 1
ATOM 1890 N N . GLY B 1 65 ? -4.793 -6.145 3.369 1 95 65 GLY B N 1
ATOM 1891 C CA . GLY B 1 65 ? -4.973 -7.5 3.861 1 95 65 GLY B CA 1
ATOM 1892 C C . GLY B 1 65 ? -5.199 -8.516 2.754 1 95 65 GLY B C 1
ATOM 1893 O O . GLY B 1 65 ? -4.91 -9.703 2.922 1 95 65 GLY B O 1
ATOM 1894 N N . ASP B 1 66 ? -5.719 -8.07 1.666 1 95.75 66 ASP B N 1
ATOM 1895 C CA . ASP B 1 66 ? -6.039 -8.938 0.534 1 95.75 66 ASP B CA 1
ATOM 1896 C C . ASP B 1 66 ? -4.789 -9.266 -0.276 1 95.75 66 ASP B C 1
ATOM 1898 O O . ASP B 1 66 ? -3.998 -8.383 -0.597 1 95.75 66 ASP B O 1
ATOM 1902 N N . LEU B 1 67 ? -4.66 -10.555 -0.62 1 97.06 67 LEU B N 1
ATOM 1903 C CA . LEU B 1 67 ? -3.477 -11.016 -1.336 1 97.06 67 LEU B CA 1
ATOM 1904 C C . LEU B 1 67 ? -3.332 -10.297 -2.672 1 97.06 67 LEU B C 1
ATOM 1906 O O . LEU B 1 67 ? -2.227 -9.906 -3.055 1 97.06 67 LEU B O 1
ATOM 1910 N N . SER B 1 68 ? -4.434 -10.164 -3.406 1 96.44 68 SER B N 1
ATOM 1911 C CA . SER B 1 68 ? -4.391 -9.508 -4.711 1 96.44 68 SER B CA 1
ATOM 1912 C C . SER B 1 68 ? -3.908 -8.07 -4.59 1 96.44 68 SER B C 1
ATOM 1914 O O . SER B 1 68 ? -3.137 -7.594 -5.426 1 96.44 68 SER B O 1
ATOM 1916 N N . VAL B 1 69 ? -4.332 -7.406 -3.592 1 96.62 69 VAL B N 1
ATOM 1917 C CA . VAL B 1 69 ? -3.914 -6.027 -3.352 1 96.62 69 VAL B CA 1
ATOM 1918 C C . VAL B 1 69 ? -2.422 -5.988 -3.025 1 96.62 69 VAL B C 1
ATOM 1920 O O . VAL B 1 69 ? -1.685 -5.16 -3.562 1 96.62 69 VAL B O 1
ATOM 1923 N N . ARG B 1 70 ? -1.986 -6.879 -2.168 1 97 70 ARG B N 1
ATOM 1924 C CA . ARG B 1 70 ? -0.574 -6.957 -1.808 1 97 70 ARG B CA 1
ATOM 1925 C C . ARG B 1 70 ? 0.291 -7.207 -3.039 1 97 70 ARG B C 1
ATOM 1927 O O . ARG B 1 70 ? 1.344 -6.582 -3.199 1 97 70 ARG B O 1
ATOM 1934 N N . LEU B 1 71 ? -0.155 -8.07 -3.877 1 97.44 71 LEU B N 1
ATOM 1935 C CA . LEU B 1 71 ? 0.576 -8.398 -5.098 1 97.44 71 LEU B CA 1
ATOM 1936 C C . LEU B 1 71 ? 0.712 -7.168 -5.992 1 97.44 71 LEU B C 1
ATOM 1938 O O . LEU B 1 71 ? 1.8 -6.879 -6.496 1 97.44 71 LEU B O 1
ATOM 1942 N N . LYS B 1 72 ? -0.417 -6.465 -6.219 1 96.62 72 LYS B N 1
ATOM 1943 C CA . LYS B 1 72 ? -0.401 -5.266 -7.051 1 96.62 72 LYS B CA 1
ATOM 1944 C C . LYS B 1 72 ? 0.527 -4.203 -6.469 1 96.62 72 LYS B C 1
ATOM 1946 O O . LYS B 1 72 ? 1.255 -3.535 -7.207 1 96.62 72 LYS B O 1
ATOM 1951 N N . LEU B 1 73 ? 0.477 -4.078 -5.176 1 95.81 73 LEU B N 1
ATOM 1952 C CA . LEU B 1 73 ? 1.354 -3.133 -4.492 1 95.81 73 LEU B CA 1
ATOM 1953 C C . LEU B 1 73 ? 2.818 -3.473 -4.742 1 95.81 73 LEU B C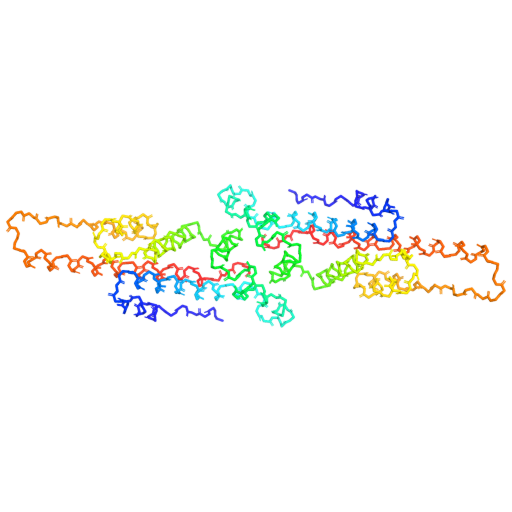 1
ATOM 1955 O O . LEU B 1 73 ? 3.604 -2.607 -5.137 1 95.81 73 LEU B O 1
ATOM 1959 N N . LEU B 1 74 ? 3.184 -4.699 -4.496 1 95.5 74 LEU B N 1
ATOM 1960 C CA . LEU B 1 74 ? 4.562 -5.148 -4.66 1 95.5 74 LEU B CA 1
ATOM 1961 C C . LEU B 1 74 ? 5.012 -5 -6.109 1 95.5 74 LEU B C 1
ATOM 1963 O O . LEU B 1 74 ? 6.156 -4.625 -6.371 1 95.5 74 LEU B O 1
ATOM 1967 N N . PHE B 1 75 ? 4.113 -5.344 -7.023 1 95.69 75 PHE B N 1
ATOM 1968 C CA . PHE B 1 75 ? 4.395 -5.156 -8.438 1 95.69 75 PHE B CA 1
ATOM 1969 C C . PHE B 1 75 ? 4.652 -3.688 -8.75 1 95.69 75 PHE B C 1
ATOM 1971 O O . PHE B 1 75 ? 5.625 -3.354 -9.43 1 95.69 75 PHE B O 1
ATOM 1978 N N . GLY B 1 76 ? 3.84 -2.844 -8.242 1 93.81 76 GLY B N 1
ATOM 1979 C CA . GLY B 1 76 ? 3.975 -1.411 -8.453 1 93.81 76 GLY B CA 1
ATOM 1980 C C . GLY B 1 76 ? 5.258 -0.842 -7.883 1 93.81 76 GLY B C 1
ATOM 1981 O O . GLY B 1 76 ? 5.812 0.121 -8.422 1 93.81 76 GLY B O 1
ATOM 1982 N N . LEU B 1 77 ? 5.738 -1.419 -6.812 1 92.88 77 LEU B N 1
ATOM 1983 C CA . LEU B 1 77 ? 6.961 -0.962 -6.16 1 92.88 77 LEU B CA 1
ATOM 1984 C C . LEU B 1 77 ? 8.195 -1.462 -6.906 1 92.88 77 LEU B C 1
ATOM 1986 O O . LEU B 1 77 ? 9.312 -1.035 -6.617 1 92.88 77 LEU B O 1
ATOM 1990 N N . GLY B 1 78 ? 7.941 -2.367 -7.781 1 91.19 78 GLY B N 1
ATOM 1991 C CA . GLY B 1 78 ? 9.047 -2.9 -8.562 1 91.19 78 GLY B CA 1
ATOM 1992 C C . GLY B 1 78 ? 9.758 -4.055 -7.875 1 91.19 78 GLY B C 1
ATOM 1993 O O . GLY B 1 78 ? 10.852 -4.445 -8.281 1 91.19 78 GLY B O 1
ATOM 1994 N N . VAL B 1 79 ? 9.109 -4.613 -6.898 1 91.56 79 VAL B N 1
ATOM 1995 C CA . VAL B 1 79 ? 9.688 -5.695 -6.109 1 91.56 79 VAL B CA 1
ATOM 1996 C C . VAL B 1 79 ? 9.484 -7.027 -6.824 1 91.56 79 VAL B C 1
ATOM 1998 O O . VAL B 1 79 ? 10.297 -7.941 -6.691 1 91.56 79 VAL B O 1
ATOM 2001 N N . LEU B 1 80 ? 8.383 -7.125 -7.562 1 92.94 80 LEU B N 1
ATOM 2002 C CA . LEU B 1 80 ? 8.055 -8.367 -8.258 1 92.94 80 LEU B CA 1
ATOM 2003 C C . LEU B 1 80 ? 8.359 -8.25 -9.742 1 92.94 80 LEU B C 1
ATOM 2005 O O . LEU B 1 80 ? 7.926 -7.297 -10.398 1 92.94 80 LEU B O 1
ATOM 2009 N N . PRO B 1 81 ? 9.094 -9.219 -10.25 1 92.81 81 PRO B N 1
ATOM 2010 C CA . PRO B 1 81 ? 9.195 -9.266 -11.711 1 92.81 81 PRO B CA 1
ATOM 2011 C C . PRO B 1 81 ? 7.844 -9.484 -12.391 1 92.81 81 PRO B C 1
ATOM 2013 O O . PRO B 1 81 ? 6.953 -10.117 -11.805 1 92.81 81 PRO B O 1
ATOM 2016 N N . ASN B 1 82 ? 7.754 -9.062 -13.586 1 94.88 82 ASN B N 1
ATOM 2017 C CA . ASN B 1 82 ? 6.52 -9.133 -14.359 1 94.88 82 ASN B CA 1
ATOM 2018 C C . ASN B 1 82 ? 6.008 -10.562 -14.469 1 94.88 82 ASN B C 1
ATOM 2020 O O . ASN B 1 82 ? 4.84 -10.836 -14.188 1 94.88 82 ASN B O 1
ATOM 2024 N N . ASP B 1 83 ? 6.863 -11.492 -14.781 1 96.12 83 ASP B N 1
ATOM 2025 C CA . ASP B 1 83 ? 6.469 -12.883 -14.984 1 96.12 83 ASP B CA 1
ATOM 2026 C C . ASP B 1 83 ? 5.941 -13.5 -13.695 1 96.12 83 ASP B C 1
ATOM 2028 O O . ASP B 1 83 ? 4.953 -14.234 -13.711 1 96.12 83 ASP B O 1
ATOM 2032 N N . VAL B 1 84 ? 6.613 -13.203 -12.633 1 97.06 84 VAL B N 1
ATOM 2033 C CA . VAL B 1 84 ? 6.242 -13.75 -11.328 1 97.06 84 VAL B CA 1
ATOM 2034 C C . VAL B 1 84 ? 4.871 -13.219 -10.914 1 97.06 84 VAL B C 1
ATOM 2036 O O . VAL B 1 84 ? 4.004 -13.992 -10.492 1 97.06 84 VAL B O 1
ATOM 2039 N N . TYR B 1 85 ? 4.691 -11.953 -11.062 1 97.44 85 TYR B N 1
ATOM 2040 C CA . TYR B 1 85 ? 3.412 -11.344 -10.734 1 97.44 85 TYR B CA 1
ATOM 2041 C C . TYR B 1 85 ? 2.277 -11.992 -11.508 1 97.44 85 TYR B C 1
ATOM 2043 O O . TYR B 1 85 ? 1.275 -12.414 -10.93 1 97.44 85 TYR B O 1
ATOM 2051 N N . HIS B 1 86 ? 2.439 -12.133 -12.789 1 97.38 86 HIS B N 1
ATOM 2052 C CA . HIS B 1 86 ? 1.374 -12.641 -13.648 1 97.38 86 HIS B CA 1
ATOM 2053 C C . HIS B 1 86 ? 1.127 -14.125 -13.391 1 97.38 86 HIS B C 1
ATOM 2055 O O . HIS B 1 86 ? -0.017 -14.586 -13.43 1 97.38 86 HIS B O 1
ATOM 2061 N N . ASP B 1 87 ? 2.184 -14.836 -13.164 1 98.38 87 ASP B N 1
ATOM 2062 C CA . ASP B 1 87 ? 2.01 -16.25 -12.859 1 98.38 87 ASP B CA 1
ATOM 2063 C C . ASP B 1 87 ? 1.186 -16.438 -11.586 1 98.38 87 ASP B C 1
ATOM 2065 O O . ASP B 1 87 ? 0.281 -17.281 -11.547 1 98.38 87 ASP B O 1
ATOM 2069 N N . ILE B 1 88 ? 1.512 -15.664 -10.57 1 98.69 88 ILE B N 1
ATOM 2070 C CA . ILE B 1 88 ? 0.768 -15.781 -9.32 1 98.69 88 ILE B CA 1
ATOM 2071 C C . ILE B 1 88 ? -0.699 -15.43 -9.555 1 98.69 88 ILE B C 1
ATOM 2073 O O . ILE B 1 88 ? -1.598 -16.141 -9.109 1 98.69 88 ILE B O 1
ATOM 2077 N N . GLU B 1 89 ? -0.936 -14.359 -10.281 1 98.12 89 GLU B N 1
ATOM 2078 C CA . GLU B 1 89 ? -2.299 -13.938 -10.594 1 98.12 89 GLU B CA 1
ATOM 2079 C C . GLU B 1 89 ? -3.057 -15.031 -11.336 1 98.12 89 GLU B C 1
ATOM 2081 O O . GLU B 1 89 ? -4.223 -15.305 -11.039 1 98.12 89 GLU B O 1
ATOM 2086 N N . ASP B 1 90 ? -2.412 -15.609 -12.234 1 98.25 90 ASP B N 1
ATOM 2087 C CA . ASP B 1 90 ? -3.055 -16.656 -13.016 1 98.25 90 ASP B CA 1
ATOM 2088 C C . ASP B 1 90 ? -3.381 -17.875 -12.148 1 98.25 90 ASP B C 1
ATOM 2090 O O . ASP B 1 90 ? -4.441 -18.484 -12.297 1 98.25 90 ASP B O 1
ATOM 2094 N N . ILE B 1 91 ? -2.5 -18.188 -11.312 1 98.56 91 ILE B N 1
ATOM 2095 C CA . ILE B 1 91 ? -2.721 -19.328 -10.422 1 98.56 91 ILE B CA 1
ATOM 2096 C C . ILE B 1 91 ? -3.889 -19.031 -9.484 1 98.56 91 ILE B C 1
ATOM 2098 O O . ILE B 1 91 ? -4.723 -19.906 -9.227 1 98.56 91 ILE B O 1
ATOM 2102 N N . ILE B 1 92 ? -3.979 -17.844 -9 1 98.56 92 ILE B N 1
ATOM 2103 C CA . ILE B 1 92 ? -5.102 -17.422 -8.164 1 98.56 92 ILE B CA 1
ATOM 2104 C C . ILE B 1 92 ? -6.402 -17.547 -8.961 1 98.56 92 ILE B C 1
ATOM 2106 O O . ILE B 1 92 ? -7.414 -18.016 -8.43 1 98.56 92 ILE B O 1
ATOM 2110 N N . LYS B 1 93 ? -6.367 -17.156 -10.195 1 98 93 LYS B N 1
ATOM 2111 C CA . LYS B 1 93 ? -7.543 -17.25 -11.047 1 98 93 LYS B CA 1
ATOM 2112 C C . LYS B 1 93 ? -7.996 -18.703 -11.188 1 98 93 LYS B C 1
ATOM 2114 O O . LYS B 1 93 ? -9.188 -19 -11.109 1 98 93 LYS B O 1
ATOM 2119 N N . ILE B 1 94 ? -7.066 -19.594 -11.438 1 97.94 94 ILE B N 1
ATOM 2120 C CA . ILE B 1 94 ? -7.387 -21.016 -11.547 1 97.94 94 ILE B CA 1
ATOM 2121 C C . ILE B 1 94 ? -8.039 -21.5 -10.258 1 97.94 94 ILE B C 1
ATOM 2123 O O . ILE B 1 94 ? -9.086 -22.156 -10.289 1 97.94 94 ILE B O 1
ATOM 2127 N N . LYS B 1 95 ? -7.441 -21.188 -9.141 1 98.25 95 LYS B N 1
ATOM 2128 C CA . LYS B 1 95 ? -7.984 -21.562 -7.84 1 98.25 95 LYS B CA 1
ATOM 2129 C C . LYS B 1 95 ? -9.422 -21.078 -7.68 1 98.25 95 LYS B C 1
ATOM 2131 O O . LYS B 1 95 ? -10.297 -21.828 -7.254 1 98.25 95 LYS B O 1
ATOM 2136 N N . ASN B 1 96 ? -9.656 -19.812 -8.031 1 97.62 96 ASN B N 1
ATOM 2137 C CA . ASN B 1 96 ? -10.984 -19.234 -7.883 1 97.62 96 ASN B CA 1
ATOM 2138 C C . ASN B 1 96 ? -12.008 -19.953 -8.773 1 97.62 96 ASN B C 1
ATOM 2140 O O . ASN B 1 96 ? -13.141 -20.188 -8.344 1 97.62 96 ASN B O 1
ATOM 2144 N N . ILE B 1 97 ? -11.633 -20.234 -9.945 1 96.62 97 ILE B N 1
ATOM 2145 C CA . ILE B 1 97 ? -12.5 -20.953 -10.867 1 96.62 97 ILE B CA 1
ATOM 2146 C C . ILE B 1 97 ? -12.852 -22.312 -10.281 1 96.62 97 ILE B C 1
ATOM 2148 O O . ILE B 1 97 ? -14.016 -22.719 -10.281 1 96.62 97 ILE B O 1
ATOM 2152 N N . LEU B 1 98 ? -11.867 -23.016 -9.773 1 97.25 98 LEU B N 1
ATOM 2153 C CA . LEU B 1 98 ? -12.07 -24.344 -9.195 1 97.25 98 LEU B CA 1
ATOM 2154 C C . LEU B 1 98 ? -12.953 -24.281 -7.957 1 97.25 98 LEU B C 1
ATOM 2156 O O . LEU B 1 98 ? -13.773 -25.172 -7.727 1 97.25 98 LEU B O 1
ATOM 2160 N N . ASN B 1 99 ? -12.805 -23.234 -7.172 1 95.75 99 ASN B N 1
ATOM 2161 C CA . ASN B 1 99 ? -13.586 -23.062 -5.953 1 95.75 99 ASN B CA 1
ATOM 2162 C C . ASN B 1 99 ? -15.062 -22.828 -6.258 1 95.75 99 ASN B C 1
ATOM 2164 O O . ASN B 1 99 ? -15.93 -23.172 -5.457 1 95.75 99 ASN B O 1
ATOM 2168 N N . SER B 1 100 ? -15.297 -22.281 -7.367 1 95.38 100 SER B N 1
ATOM 2169 C CA . SER B 1 100 ? -16.672 -21.953 -7.723 1 95.38 100 SER B CA 1
ATOM 2170 C C . SER B 1 100 ? -17.312 -23.078 -8.539 1 95.38 100 SER B C 1
ATOM 2172 O O . SER B 1 100 ? -18.5 -23.031 -8.836 1 95.38 100 SER B O 1
ATOM 2174 N N . ASP B 1 101 ? -16.531 -24.031 -8.859 1 93.88 101 ASP B N 1
ATOM 2175 C CA . ASP B 1 101 ? -16.984 -25.125 -9.711 1 93.88 101 ASP B CA 1
ATOM 2176 C C . ASP B 1 101 ? -17.188 -26.406 -8.898 1 93.88 101 ASP B C 1
ATOM 2178 O O . ASP B 1 101 ? -16.312 -26.781 -8.109 1 93.88 101 ASP B O 1
ATOM 2182 N N . VAL B 1 102 ? -18.203 -27.109 -9.117 1 92.62 102 VAL B N 1
ATOM 2183 C CA . VAL B 1 102 ? -18.516 -28.312 -8.352 1 92.62 102 VAL B CA 1
ATOM 2184 C C . VAL B 1 102 ? -17.781 -29.5 -8.953 1 92.62 102 VAL B C 1
ATOM 2186 O O . VAL B 1 102 ? -17.531 -30.5 -8.273 1 92.62 102 VAL B O 1
ATOM 2189 N N . THR B 1 103 ? -17.359 -29.391 -10.141 1 94.75 103 THR B N 1
ATOM 2190 C CA . THR B 1 103 ? -16.734 -30.484 -10.867 1 94.75 103 THR B CA 1
ATOM 2191 C C . THR B 1 103 ? -15.312 -30.734 -10.367 1 94.75 103 THR B C 1
ATOM 2193 O O . THR B 1 103 ? -14.57 -29.781 -10.109 1 94.75 103 THR B O 1
ATOM 2196 N N . ASP B 1 104 ? -14.953 -32 -10.203 1 94.69 104 ASP B N 1
ATOM 2197 C CA . ASP B 1 104 ? -13.57 -32.375 -9.922 1 94.69 104 ASP B CA 1
ATOM 2198 C C . ASP B 1 104 ? -12.789 -32.594 -11.211 1 94.69 104 ASP B C 1
ATOM 2200 O O . ASP B 1 104 ? -13.258 -33.281 -12.117 1 94.69 104 ASP B O 1
ATOM 2204 N N . TYR B 1 105 ? -11.695 -31.953 -11.234 1 96.25 105 TYR B N 1
ATOM 2205 C CA . TYR B 1 105 ? -10.867 -32.031 -12.438 1 96.25 105 TYR B CA 1
ATOM 2206 C C . TYR B 1 105 ? -9.586 -32.812 -12.172 1 96.25 105 TYR B C 1
ATOM 2208 O O . TYR B 1 105 ? -9.188 -32.969 -11.016 1 96.25 105 TYR B O 1
ATOM 2216 N N . GLU B 1 106 ? -9.086 -33.375 -13.266 1 94.94 106 GLU B N 1
ATOM 2217 C CA . GLU B 1 106 ? -7.738 -33.938 -13.266 1 94.94 106 GLU B CA 1
ATOM 2218 C C . GLU B 1 106 ? -6.75 -32.969 -13.93 1 94.94 106 GLU B C 1
ATOM 2220 O O . GLU B 1 106 ? -7.137 -32.156 -14.75 1 94.94 106 GLU B O 1
ATOM 2225 N N . PHE B 1 107 ? -5.453 -33.156 -13.641 1 94.81 107 PHE B N 1
ATOM 2226 C CA . PHE B 1 107 ? -4.422 -32.281 -14.172 1 94.81 107 PHE B CA 1
ATOM 2227 C C . PHE B 1 107 ? -4.348 -32.375 -15.695 1 94.81 107 PHE B C 1
ATOM 2229 O O . PHE B 1 107 ? -3.91 -31.453 -16.359 1 94.81 107 PHE B O 1
ATOM 2236 N N . THR B 1 108 ? -4.762 -33.5 -16.172 1 92.56 108 THR B N 1
ATOM 2237 C CA . THR B 1 108 ? -4.652 -33.75 -17.609 1 92.56 108 THR B CA 1
ATOM 2238 C C . THR B 1 108 ? -5.867 -33.188 -18.344 1 92.56 108 THR B C 1
ATOM 2240 O O . THR B 1 108 ? -5.895 -33.156 -19.578 1 92.56 108 THR B O 1
ATOM 2243 N N . ASP B 1 109 ? -6.914 -32.719 -17.594 1 93.25 109 ASP B N 1
ATOM 2244 C CA . ASP B 1 109 ? -8.055 -32.094 -18.25 1 93.25 109 ASP B CA 1
ATOM 2245 C C . ASP B 1 109 ? -7.645 -30.812 -18.953 1 93.25 109 ASP B C 1
ATOM 2247 O O . ASP B 1 109 ? -6.934 -29.984 -18.375 1 93.25 109 ASP B O 1
ATOM 2251 N N . PRO B 1 110 ? -8.133 -30.609 -20.141 1 92.81 110 PRO B N 1
ATOM 2252 C CA . PRO B 1 110 ? -7.738 -29.438 -20.922 1 92.81 110 PRO B CA 1
ATOM 2253 C C . PRO B 1 110 ? -8.031 -28.125 -20.188 1 92.81 110 PRO B C 1
ATOM 2255 O O . PRO B 1 110 ? -7.246 -27.172 -20.266 1 92.81 110 PRO B O 1
ATOM 2258 N N . ASN B 1 111 ? -9.18 -28.047 -19.469 1 93.69 111 ASN B N 1
ATOM 2259 C CA . ASN B 1 111 ? -9.57 -26.828 -18.75 1 93.69 111 ASN B CA 1
ATOM 2260 C C . ASN B 1 111 ? -8.586 -26.516 -17.625 1 93.69 111 ASN B C 1
ATOM 2262 O O . ASN B 1 111 ? -8.57 -25.391 -17.125 1 93.69 111 ASN B O 1
ATOM 2266 N N . ILE B 1 112 ? -7.789 -27.453 -17.219 1 94.94 112 ILE B N 1
ATOM 2267 C CA . ILE B 1 112 ? -6.789 -27.281 -16.172 1 94.94 112 ILE B CA 1
ATOM 2268 C C . ILE B 1 112 ? -5.402 -27.156 -16.797 1 94.94 112 ILE B C 1
ATOM 2270 O O . ILE B 1 112 ? -4.645 -26.234 -16.484 1 94.94 112 ILE B O 1
ATOM 2274 N N . LEU B 1 113 ? -5.164 -28.031 -17.719 1 93.44 113 LEU B N 1
ATOM 2275 C CA . LEU B 1 113 ? -3.844 -28.141 -18.328 1 93.44 113 LEU B CA 1
ATOM 2276 C C . LEU B 1 113 ? -3.531 -26.922 -19.172 1 93.44 113 LEU B C 1
ATOM 2278 O O . LEU B 1 113 ? -2.406 -26.406 -19.156 1 93.44 113 LEU B O 1
ATOM 2282 N N . ASP B 1 114 ? -4.488 -26.391 -19.906 1 94.06 114 ASP B N 1
ATOM 2283 C CA . ASP B 1 114 ? -4.258 -25.281 -20.828 1 94.06 114 ASP B CA 1
ATOM 2284 C C . ASP B 1 114 ? -3.82 -24.031 -20.062 1 94.06 114 ASP B C 1
ATOM 2286 O O . ASP B 1 114 ? -2.816 -23.406 -20.422 1 94.06 114 ASP B O 1
ATOM 2290 N N . PRO B 1 115 ? -4.574 -23.688 -19 1 95.88 115 PRO B N 1
ATOM 2291 C CA . PRO B 1 115 ? -4.117 -22.531 -18.219 1 95.88 115 PRO B CA 1
ATOM 2292 C C . PRO B 1 115 ? -2.744 -22.75 -17.594 1 95.88 115 PRO B C 1
ATOM 2294 O O . PRO B 1 115 ? -1.956 -21.797 -17.484 1 95.88 115 PRO B O 1
ATOM 2297 N N . ILE B 1 116 ? -2.434 -23.875 -17.141 1 95.38 116 ILE B N 1
ATOM 2298 C CA . ILE B 1 116 ? -1.146 -24.188 -16.531 1 95.38 116 ILE B CA 1
ATOM 2299 C C . ILE B 1 116 ? -0.027 -23.969 -17.547 1 95.38 116 ILE B C 1
ATOM 2301 O O . ILE B 1 116 ? 1.012 -23.391 -17.234 1 95.38 116 ILE B O 1
ATOM 2305 N N . LYS B 1 117 ? -0.232 -24.391 -18.781 1 92.69 117 LYS B N 1
ATOM 2306 C CA . LYS B 1 117 ? 0.765 -24.297 -19.844 1 92.69 117 LYS B CA 1
ATOM 2307 C C . LYS B 1 117 ? 1.062 -22.844 -20.188 1 92.69 117 LYS B C 1
ATOM 2309 O O . LYS B 1 117 ? 2.109 -22.531 -20.75 1 92.69 117 LYS B O 1
ATOM 2314 N N . LYS B 1 118 ? 0.164 -21.984 -19.844 1 94.56 118 LYS B N 1
ATOM 2315 C CA . LYS B 1 118 ? 0.31 -20.562 -20.172 1 94.56 118 LYS B CA 1
ATOM 2316 C C . LYS B 1 118 ? 1.148 -19.828 -19.141 1 94.56 118 LYS B C 1
ATOM 2318 O O . LYS B 1 118 ? 1.525 -18.672 -19.328 1 94.56 118 LYS B O 1
ATOM 2323 N N . LEU B 1 119 ? 1.412 -20.5 -18.016 1 96 119 LEU B N 1
ATOM 2324 C CA . LEU B 1 119 ? 2.25 -19.891 -17 1 96 119 LEU B CA 1
ATOM 2325 C C . LEU B 1 119 ? 3.668 -19.656 -17.516 1 96 119 LEU B C 1
ATOM 2327 O O . LEU B 1 119 ? 4.238 -20.531 -18.172 1 96 119 LEU B O 1
ATOM 2331 N N . ASN B 1 120 ? 4.219 -18.484 -17.234 1 95.38 120 ASN B N 1
ATOM 2332 C CA . ASN B 1 120 ? 5.547 -18.125 -17.719 1 95.38 120 ASN B CA 1
ATOM 2333 C C . ASN B 1 120 ? 6.609 -19.094 -17.219 1 95.38 120 ASN B C 1
ATOM 2335 O O . ASN B 1 120 ? 7.461 -19.547 -17.984 1 95.38 120 ASN B O 1
ATOM 2339 N N . LEU B 1 121 ? 6.621 -19.422 -15.969 1 91.44 121 LEU B N 1
ATOM 2340 C CA . LEU B 1 121 ? 7.641 -20.297 -15.398 1 91.44 121 LEU B CA 1
ATOM 2341 C C . LEU B 1 121 ? 7.535 -21.703 -15.977 1 91.44 121 LEU B C 1
ATOM 2343 O O . LEU B 1 121 ? 8.555 -22.391 -16.172 1 91.44 121 LEU B O 1
ATOM 2347 N N . VAL B 1 122 ? 6.324 -22.172 -16.25 1 91.38 122 VAL B N 1
ATOM 2348 C CA . VAL B 1 122 ? 6.121 -23.5 -16.844 1 91.38 122 VAL B CA 1
ATOM 2349 C C . VAL B 1 122 ? 6.68 -23.516 -18.266 1 91.38 122 VAL B C 1
ATOM 2351 O O . VAL B 1 122 ? 7.332 -24.484 -18.672 1 91.38 122 VAL B O 1
ATOM 2354 N N . LYS B 1 123 ? 6.41 -22.453 -18.984 1 90.19 123 LYS B N 1
ATOM 2355 C CA . LYS B 1 123 ? 6.965 -22.328 -20.328 1 90.19 123 LYS B CA 1
ATOM 2356 C C . LYS B 1 123 ? 8.492 -22.375 -20.312 1 90.19 123 LYS B C 1
ATOM 2358 O O . LYS B 1 123 ? 9.109 -23.031 -21.141 1 90.19 123 LYS B O 1
ATOM 2363 N N . LYS B 1 124 ? 8.992 -21.719 -19.406 1 88.81 124 LYS B N 1
ATOM 2364 C CA . LYS B 1 124 ? 10.445 -21.625 -19.297 1 88.81 124 LYS B CA 1
ATOM 2365 C C . LYS B 1 124 ? 11.062 -22.984 -18.938 1 88.81 124 LYS B C 1
ATOM 2367 O O . LYS B 1 124 ? 12.148 -23.312 -19.406 1 88.81 124 LYS B O 1
ATOM 2372 N N . MET B 1 125 ? 10.422 -23.734 -18.125 1 83.5 125 MET B N 1
ATOM 2373 C CA . MET B 1 125 ? 10.922 -25.016 -17.656 1 83.5 125 MET B CA 1
ATOM 2374 C C . MET B 1 125 ? 10.711 -26.094 -18.719 1 83.5 125 MET B C 1
ATOM 2376 O O . MET B 1 125 ? 11.273 -27.188 -18.625 1 83.5 125 MET B O 1
ATOM 2380 N N . GLY B 1 126 ? 10.062 -25.812 -19.812 1 74.94 126 GLY B N 1
ATOM 2381 C CA . GLY B 1 126 ? 9.844 -26.75 -20.906 1 74.94 126 GLY B CA 1
ATOM 2382 C C . GLY B 1 126 ? 8.867 -27.859 -20.562 1 74.94 126 GLY B C 1
ATOM 2383 O O . GLY B 1 126 ? 8.898 -28.938 -21.156 1 74.94 126 GLY B O 1
ATOM 2384 N N . MET B 1 127 ? 8.18 -27.781 -19.547 1 62.72 127 MET B N 1
ATOM 2385 C CA . MET B 1 127 ? 7.23 -28.797 -19.109 1 62.72 127 MET B CA 1
ATOM 2386 C C . MET B 1 127 ? 6.066 -28.906 -20.078 1 62.72 127 MET B C 1
ATOM 2388 O O . MET B 1 127 ? 5.316 -29.891 -20.047 1 62.72 127 MET B O 1
ATOM 2392 N N . VAL B 1 128 ? 5.766 -28.016 -21.016 1 59.62 128 VAL B N 1
ATOM 2393 C CA . VAL B 1 128 ? 4.617 -27.875 -21.906 1 59.62 128 VAL B CA 1
ATOM 2394 C C . VAL B 1 128 ? 4.523 -29.094 -22.812 1 59.62 128 VAL B C 1
ATOM 2396 O O . VAL B 1 128 ? 3.5 -29.312 -23.469 1 59.62 128 VAL B O 1
ATOM 2399 N N . HIS B 1 129 ? 5.574 -29.734 -22.953 1 60.22 129 HIS B N 1
ATOM 2400 C CA . HIS B 1 129 ? 5.457 -30.812 -23.938 1 60.22 129 HIS B CA 1
ATOM 2401 C C . HIS B 1 129 ? 4.539 -31.922 -23.422 1 60.22 129 HIS B C 1
ATOM 2403 O O . HIS B 1 129 ? 4.477 -33 -24.016 1 60.22 129 HIS B O 1
ATOM 2409 N N . MET B 1 130 ? 3.717 -31.609 -22.484 1 58 130 MET B N 1
ATOM 2410 C CA . MET B 1 130 ? 2.914 -32.688 -21.922 1 58 130 MET B CA 1
ATOM 2411 C C . MET B 1 130 ? 1.695 -32.969 -22.797 1 58 130 MET B C 1
ATOM 2413 O O . MET B 1 130 ? 0.858 -32.094 -23 1 58 130 MET B O 1
ATOM 2417 N N . GLU B 1 131 ? 1.906 -33.625 -23.922 1 59.41 131 GLU B N 1
ATOM 2418 C CA . GLU B 1 131 ? 0.771 -34.031 -24.734 1 59.41 131 GLU B CA 1
ATOM 2419 C C . GLU B 1 131 ? 0.072 -35.25 -24.094 1 59.41 131 GLU B C 1
ATOM 2421 O O . GLU B 1 131 ? 0.727 -36.125 -23.562 1 59.41 131 GLU B O 1
ATOM 2426 N N . VAL B 1 132 ? -1.236 -34.969 -23.688 1 62.62 132 VAL B N 1
ATOM 2427 C CA . VAL B 1 132 ? -2.016 -36.125 -23.25 1 62.62 132 VAL B CA 1
ATOM 2428 C C . VAL B 1 132 ? -2.26 -37.062 -24.422 1 62.62 132 VAL B C 1
ATOM 2430 O O . VAL B 1 132 ? -2.666 -36.625 -25.5 1 62.62 132 VAL B O 1
ATOM 2433 N N . MET B 1 133 ? -1.65 -38.219 -24.391 1 59.72 133 MET B N 1
ATOM 2434 C CA . MET B 1 133 ? -1.833 -39.188 -25.453 1 59.72 133 MET B CA 1
ATOM 2435 C C . MET B 1 133 ? -3.271 -39.719 -25.484 1 59.72 133 MET B C 1
ATOM 2437 O O . MET B 1 133 ? -3.846 -40.031 -24.453 1 59.72 133 MET B O 1
ATOM 2441 N N . GLU B 1 134 ? -4.023 -39.344 -26.594 1 61.5 134 GLU B N 1
ATOM 2442 C CA . GLU B 1 134 ? -5.34 -39.938 -26.781 1 61.5 134 GLU B CA 1
ATOM 2443 C C . GLU B 1 134 ? -5.23 -41.438 -27.031 1 61.5 134 GLU B C 1
ATOM 2445 O O . GLU B 1 134 ? -4.297 -41.875 -27.688 1 61.5 134 GLU B O 1
ATOM 2450 N N . PRO B 1 135 ? -6.051 -42.156 -26.234 1 60.97 135 PRO B N 1
ATOM 2451 C CA . PRO B 1 135 ? -6.012 -43.594 -26.484 1 60.97 135 PRO B CA 1
ATOM 2452 C C . PRO B 1 135 ? -6.281 -43.938 -27.938 1 60.97 135 PRO B C 1
ATOM 2454 O O . PRO B 1 135 ? -7.102 -43.312 -28.594 1 60.97 135 PRO B O 1
ATOM 2457 N N . ASP B 1 136 ? -5.34 -44.406 -28.578 1 60.19 136 ASP B N 1
ATOM 2458 C CA . ASP B 1 136 ? -5.703 -45.031 -29.844 1 60.19 136 ASP B CA 1
ATOM 2459 C C . ASP B 1 136 ? -6.523 -46.281 -29.625 1 60.19 136 ASP B C 1
ATOM 2461 O O . ASP B 1 136 ? -6.473 -46.906 -28.562 1 60.19 136 ASP B O 1
ATOM 2465 N N . GLY B 1 137 ? -7.613 -46.438 -30.469 1 62.25 137 GLY B N 1
ATOM 2466 C CA . GLY B 1 137 ? -8.523 -47.562 -30.469 1 62.25 137 GLY B CA 1
ATOM 2467 C C . GLY B 1 137 ? -7.883 -48.844 -29.984 1 62.25 137 GLY B C 1
ATOM 2468 O O . GLY B 1 137 ? -8.57 -49.781 -29.531 1 62.25 137 GLY B O 1
ATOM 2469 N N . ASP B 1 138 ? -6.625 -49 -30.25 1 63.59 138 ASP B N 1
ATOM 2470 C CA . ASP B 1 138 ? -6.035 -50.312 -29.953 1 63.59 138 ASP B CA 1
ATOM 2471 C C . ASP B 1 138 ? -5.344 -50.312 -28.594 1 63.59 138 ASP B C 1
ATOM 2473 O O . ASP B 1 138 ? -4.766 -51.312 -28.172 1 63.59 138 ASP B O 1
ATOM 2477 N N . ILE B 1 139 ? -5.453 -49.188 -27.953 1 64.69 139 ILE B N 1
ATOM 2478 C CA . ILE B 1 139 ? -4.684 -49.094 -26.719 1 64.69 139 ILE B CA 1
ATOM 2479 C C . ILE B 1 139 ? -5.453 -49.781 -25.578 1 64.69 139 ILE B C 1
ATOM 2481 O O . ILE B 1 139 ? -6.664 -49.594 -25.453 1 64.69 139 ILE B O 1
ATOM 2485 N N . ASP B 1 140 ? -4.84 -50.75 -24.938 1 79.56 140 ASP B N 1
ATOM 2486 C CA . ASP B 1 140 ? -5.312 -51.375 -23.688 1 79.56 140 ASP B CA 1
ATOM 2487 C C . ASP B 1 140 ? -5.711 -50.281 -22.672 1 79.56 140 ASP B C 1
ATOM 2489 O O . ASP B 1 140 ? -4.938 -49.375 -22.391 1 79.56 140 ASP B O 1
ATOM 2493 N N . LEU B 1 141 ? -7.031 -50.281 -22.344 1 81.69 141 LEU B N 1
ATOM 2494 C CA . LEU B 1 141 ? -7.629 -49.312 -21.438 1 81.69 141 LEU B CA 1
ATOM 2495 C C . LEU B 1 141 ? -6.805 -49.188 -20.156 1 81.69 141 LEU B C 1
ATOM 2497 O O . LEU B 1 141 ? -6.629 -48.094 -19.625 1 81.69 141 LEU B O 1
ATOM 2501 N N . GLU B 1 142 ? -6.359 -50.344 -19.734 1 83.31 142 GLU B N 1
ATOM 2502 C CA . GLU B 1 142 ? -5.555 -50.312 -18.5 1 83.31 142 GLU B CA 1
ATOM 2503 C C . GLU B 1 142 ? -4.25 -49.562 -18.703 1 83.31 142 GLU B C 1
ATOM 2505 O O . GLU B 1 142 ? -3.83 -48.812 -17.844 1 83.31 142 GLU B O 1
ATOM 2510 N N . PHE B 1 143 ? -3.668 -49.781 -19.781 1 83.19 143 PHE B N 1
ATOM 2511 C CA . PHE B 1 143 ? -2.422 -49.094 -20.109 1 83.19 143 PHE B CA 1
ATOM 2512 C C . PHE B 1 143 ? -2.65 -47.594 -20.25 1 83.19 143 PHE B C 1
ATOM 2514 O O . PHE B 1 143 ? -1.849 -46.781 -19.781 1 83.19 143 PHE B O 1
ATOM 2521 N N . TYR B 1 144 ? -3.74 -47.25 -20.859 1 83.88 144 TYR B N 1
ATOM 2522 C CA . TYR B 1 144 ? -4.082 -45.844 -21.031 1 83.88 144 TYR B CA 1
ATOM 2523 C C . TYR B 1 144 ? -4.254 -45.156 -19.688 1 83.88 144 TYR B C 1
ATOM 2525 O O . TYR B 1 144 ? -3.746 -44.031 -19.469 1 83.88 144 TYR B O 1
ATOM 2533 N N . GLN B 1 145 ? -4.961 -45.812 -18.781 1 86.25 145 GLN B N 1
ATOM 2534 C CA . GLN B 1 145 ? -5.195 -45.25 -17.453 1 86.25 145 GLN B CA 1
ATOM 2535 C C . GLN B 1 145 ? -3.881 -45.062 -16.688 1 86.25 145 GLN B C 1
ATOM 2537 O O . GLN B 1 145 ? -3.705 -44.062 -15.984 1 86.25 145 GLN B O 1
ATOM 2542 N N . LEU B 1 146 ? -3.006 -46 -16.891 1 87.44 146 LEU B N 1
ATOM 2543 C CA . LEU B 1 146 ? -1.702 -45.906 -16.25 1 87.44 146 LEU B CA 1
ATOM 2544 C C . LEU B 1 146 ? -0.901 -44.719 -16.797 1 87.44 146 LEU B C 1
ATOM 2546 O O . LEU B 1 146 ? -0.235 -44 -16.047 1 87.44 146 LEU B O 1
ATOM 2550 N N . GLN B 1 147 ? -0.994 -44.562 -18.094 1 85.5 147 GLN B N 1
ATOM 2551 C CA . GLN B 1 147 ? -0.295 -43.438 -18.75 1 85.5 147 GLN B CA 1
ATOM 2552 C C . GLN B 1 147 ? -0.831 -42.094 -18.266 1 85.5 147 GLN B C 1
ATOM 2554 O O . GLN B 1 147 ? -0.06 -41.188 -18.016 1 85.5 147 GLN B O 1
ATOM 2559 N N . LEU B 1 148 ? -2.15 -42.031 -18.109 1 87.56 148 LEU B N 1
ATOM 2560 C CA . LEU B 1 148 ? -2.779 -40.781 -17.641 1 87.56 148 LEU B CA 1
ATOM 2561 C C . LEU B 1 148 ? -2.342 -40.469 -16.219 1 87.56 148 LEU B C 1
ATOM 2563 O O . LEU B 1 148 ? -2.07 -39.312 -15.891 1 87.56 148 LEU B O 1
ATOM 2567 N N . LYS B 1 149 ? -2.268 -41.469 -15.422 1 89.12 149 LYS B N 1
ATOM 2568 C CA . LYS B 1 149 ? -1.849 -41.281 -14.039 1 89.12 149 LYS B CA 1
ATOM 2569 C C . LYS B 1 149 ? -0.414 -40.781 -13.953 1 89.12 149 LYS B C 1
ATOM 2571 O O . LYS B 1 149 ? -0.11 -39.906 -13.156 1 89.12 149 LYS B O 1
ATOM 2576 N N . ARG B 1 150 ? 0.434 -41.344 -14.773 1 89.19 150 ARG B N 1
ATOM 2577 C CA . ARG B 1 150 ? 1.823 -40.906 -14.82 1 89.19 150 ARG B CA 1
ATOM 2578 C C . ARG B 1 150 ? 1.919 -39.438 -15.273 1 89.19 150 ARG B C 1
ATOM 2580 O O . ARG B 1 150 ? 2.666 -38.656 -14.695 1 89.19 150 ARG B O 1
ATOM 2587 N N . GLN B 1 151 ? 1.155 -39.062 -16.266 1 89.62 151 GLN B N 1
ATOM 2588 C CA . GLN B 1 151 ? 1.155 -37.719 -16.781 1 89.62 151 GLN B CA 1
ATOM 2589 C C . GLN B 1 151 ? 0.678 -36.719 -15.711 1 89.62 151 GLN B C 1
ATOM 2591 O O . GLN B 1 151 ? 1.234 -35.625 -15.57 1 89.62 151 GLN B O 1
ATOM 2596 N N . GLN B 1 152 ? -0.377 -37.094 -15.008 1 91.88 152 GLN B N 1
ATOM 2597 C CA . GLN B 1 152 ? -0.876 -36.25 -13.922 1 91.88 152 GLN B CA 1
ATOM 2598 C C . GLN B 1 152 ? 0.211 -36 -12.883 1 91.88 152 GLN B C 1
ATOM 2600 O O . GLN B 1 152 ? 0.366 -34.875 -12.414 1 91.88 152 GLN B O 1
ATOM 2605 N N . GLN B 1 153 ? 0.941 -37 -12.555 1 91.12 153 GLN B N 1
ATOM 2606 C CA . GLN B 1 153 ? 2.01 -36.875 -11.57 1 91.12 153 GLN B CA 1
ATOM 2607 C C . GLN B 1 153 ? 3.121 -35.969 -12.086 1 91.12 153 GLN B C 1
ATOM 2609 O O . GLN B 1 153 ? 3.691 -35.188 -11.32 1 91.12 153 GLN B O 1
ATOM 2614 N N . ILE B 1 154 ? 3.389 -36.062 -13.336 1 89.88 154 ILE B N 1
ATOM 2615 C CA . ILE B 1 154 ? 4.422 -35.219 -13.945 1 89.88 154 ILE B CA 1
ATOM 2616 C C . ILE B 1 154 ? 3.992 -33.75 -13.906 1 89.88 154 ILE B C 1
ATOM 2618 O O . ILE B 1 154 ? 4.781 -32.875 -13.531 1 89.88 154 ILE B O 1
ATOM 2622 N N . ILE B 1 155 ? 2.777 -33.5 -14.258 1 92.38 155 ILE B N 1
ATOM 2623 C CA . ILE B 1 155 ? 2.246 -32.125 -14.258 1 92.38 155 ILE B CA 1
ATOM 2624 C C . ILE B 1 155 ? 2.273 -31.562 -12.844 1 92.38 155 ILE B C 1
ATOM 2626 O O . ILE B 1 155 ? 2.729 -30.438 -12.625 1 92.38 155 ILE B O 1
ATOM 2630 N N . LYS B 1 156 ? 1.818 -32.344 -11.922 1 93.62 156 LYS B N 1
ATOM 2631 C CA . LYS B 1 156 ? 1.773 -31.938 -10.523 1 93.62 156 LYS B CA 1
ATOM 2632 C C . LYS B 1 156 ? 3.17 -31.609 -10.008 1 93.62 156 LYS B C 1
ATOM 2634 O O . LYS B 1 156 ? 3.375 -30.562 -9.391 1 93.62 156 LYS B O 1
ATOM 2639 N N . SER B 1 157 ? 4.078 -32.438 -10.25 1 92 157 SER B N 1
ATOM 2640 C CA . SER B 1 157 ? 5.449 -32.219 -9.797 1 92 157 SER B CA 1
ATOM 2641 C C . SER B 1 157 ? 6.074 -31 -10.469 1 92 157 SER B C 1
ATOM 2643 O O . SER B 1 157 ? 6.77 -30.219 -9.82 1 92 157 SER B O 1
ATOM 2645 N N . GLY B 1 158 ? 5.855 -30.953 -11.734 1 92.12 158 GLY B N 1
ATOM 2646 C CA . GLY B 1 158 ? 6.352 -29.781 -12.453 1 92.12 158 GLY B CA 1
ATOM 2647 C C . GLY B 1 158 ? 5.809 -28.469 -11.906 1 92.12 158 GLY B C 1
ATOM 2648 O O . GLY B 1 158 ? 6.562 -27.516 -11.719 1 92.12 158 GLY B O 1
ATOM 2649 N N . LEU B 1 159 ? 4.543 -28.453 -11.68 1 95.12 159 LEU B N 1
ATOM 2650 C CA . LEU B 1 159 ? 3.902 -27.266 -11.117 1 95.12 159 LEU B CA 1
ATOM 2651 C C . LEU B 1 159 ? 4.453 -26.953 -9.734 1 95.12 159 LEU B C 1
ATOM 2653 O O . LEU B 1 159 ? 4.676 -25.797 -9.398 1 95.12 159 LEU B O 1
ATOM 2657 N N . SER B 1 160 ? 4.617 -27.984 -8.914 1 96.19 160 SER B N 1
ATOM 2658 C CA . SER B 1 160 ? 5.188 -27.797 -7.586 1 96.19 160 SER B CA 1
ATOM 2659 C C . SER B 1 160 ? 6.559 -27.125 -7.664 1 96.19 160 SER B C 1
ATOM 2661 O O . SER B 1 160 ? 6.852 -26.203 -6.891 1 96.19 160 SER B O 1
ATOM 2663 N N . LEU B 1 161 ? 7.316 -27.531 -8.578 1 94 161 LEU B N 1
ATOM 2664 C CA . LEU B 1 161 ? 8.641 -26.953 -8.75 1 94 161 LEU B CA 1
ATOM 2665 C C . LEU B 1 161 ? 8.539 -25.484 -9.172 1 94 161 LEU B C 1
ATOM 2667 O O . LEU B 1 161 ? 9.289 -24.641 -8.688 1 94 161 LEU B O 1
ATOM 2671 N N . ALA B 1 162 ? 7.652 -25.25 -10.102 1 95 162 ALA B N 1
ATOM 2672 C CA . ALA B 1 162 ? 7.438 -23.875 -10.547 1 95 162 ALA B CA 1
ATOM 2673 C C . ALA B 1 162 ? 7.043 -22.969 -9.375 1 95 162 ALA B C 1
ATOM 2675 O O . ALA B 1 162 ? 7.527 -21.844 -9.258 1 95 162 ALA B O 1
ATOM 2676 N N . ILE B 1 163 ? 6.199 -23.438 -8.531 1 97.44 163 ILE B N 1
ATOM 2677 C CA . ILE B 1 163 ? 5.703 -22.672 -7.387 1 97.44 163 ILE B CA 1
ATOM 2678 C C . ILE B 1 163 ? 6.848 -22.422 -6.406 1 97.44 163 ILE B C 1
ATOM 2680 O O . ILE B 1 163 ? 6.977 -21.328 -5.867 1 97.44 163 ILE B O 1
ATOM 2684 N N . VAL B 1 164 ? 7.648 -23.406 -6.191 1 96.75 164 VAL B N 1
ATOM 2685 C CA . VAL B 1 164 ? 8.82 -23.25 -5.34 1 96.75 164 VAL B CA 1
ATOM 2686 C C . VAL B 1 164 ? 9.727 -22.156 -5.914 1 96.75 164 VAL B C 1
ATOM 2688 O O . VAL B 1 164 ? 10.234 -21.312 -5.176 1 96.75 164 VAL B O 1
ATOM 2691 N N . GLU B 1 165 ? 9.891 -22.141 -7.184 1 95.31 165 GLU B N 1
ATOM 2692 C CA . GLU B 1 165 ? 10.719 -21.141 -7.828 1 95.31 165 GLU B CA 1
ATOM 2693 C C . GLU B 1 165 ? 10.141 -19.734 -7.617 1 95.31 165 GLU B C 1
ATOM 2695 O O . GLU B 1 165 ? 10.883 -18.781 -7.371 1 95.31 165 GLU B O 1
ATOM 2700 N N . ILE B 1 166 ? 8.891 -19.641 -7.789 1 97.06 166 ILE B N 1
ATOM 2701 C CA . ILE B 1 166 ? 8.227 -18.375 -7.539 1 97.06 166 ILE B CA 1
ATOM 2702 C C . ILE B 1 166 ? 8.492 -17.922 -6.102 1 97.06 166 ILE B C 1
ATOM 2704 O O . ILE B 1 166 ? 8.852 -16.766 -5.863 1 97.06 166 ILE B O 1
ATOM 2708 N N . CYS B 1 167 ? 8.336 -18.812 -5.16 1 97.31 167 CYS B N 1
ATOM 2709 C CA . CYS B 1 167 ? 8.547 -18.5 -3.754 1 97.31 167 CYS B CA 1
ATOM 2710 C C . CYS B 1 167 ? 9.992 -18.078 -3.502 1 97.31 167 CYS B C 1
ATOM 2712 O O . CYS B 1 167 ? 10.258 -17.219 -2.67 1 97.31 167 CYS B O 1
ATOM 2714 N N . ASN B 1 168 ? 10.914 -18.703 -4.184 1 95.56 168 ASN B N 1
ATOM 2715 C CA . ASN B 1 168 ? 12.312 -18.297 -4.066 1 95.56 168 ASN B CA 1
ATOM 2716 C C . ASN B 1 168 ? 12.523 -16.859 -4.527 1 95.56 168 ASN B C 1
ATOM 2718 O O . ASN B 1 168 ? 13.297 -16.125 -3.92 1 95.56 168 ASN B O 1
ATOM 2722 N N . GLU B 1 169 ? 11.883 -16.547 -5.602 1 94.25 169 GLU B N 1
ATOM 2723 C CA . GLU B 1 169 ? 11.961 -15.164 -6.074 1 94.25 169 GLU B CA 1
ATOM 2724 C C . GLU B 1 169 ? 11.438 -14.188 -5.027 1 94.25 169 GLU B C 1
ATOM 2726 O O . GLU B 1 169 ? 12 -13.109 -4.832 1 94.25 169 GLU B O 1
ATOM 2731 N N . LEU B 1 170 ? 10.352 -14.547 -4.344 1 95.31 170 LEU B N 1
ATOM 2732 C CA . LEU B 1 170 ? 9.742 -13.719 -3.311 1 95.31 170 LEU B CA 1
ATOM 2733 C C . LEU B 1 170 ? 10.648 -13.609 -2.09 1 95.31 170 LEU B C 1
ATOM 2735 O O . LEU B 1 170 ? 10.508 -12.688 -1.289 1 95.31 170 LEU B O 1
ATOM 2739 N N . GLY B 1 171 ? 11.516 -14.555 -1.943 1 93.5 171 GLY B N 1
ATOM 2740 C CA . GLY B 1 171 ? 12.391 -14.617 -0.779 1 93.5 171 GLY B CA 1
ATOM 2741 C C . GLY B 1 171 ? 13.672 -13.828 -0.957 1 93.5 171 GLY B C 1
ATOM 2742 O O . GLY B 1 171 ? 14.445 -13.664 -0.007 1 93.5 171 GLY B O 1
ATOM 2743 N N . LYS B 1 172 ? 13.875 -13.383 -2.154 1 90 172 LYS B N 1
ATOM 2744 C CA . LYS B 1 172 ? 15.086 -12.602 -2.42 1 90 172 LYS B CA 1
ATOM 2745 C C . LYS B 1 172 ? 15.055 -11.273 -1.675 1 90 172 LYS B C 1
ATOM 2747 O O . LYS B 1 172 ? 13.984 -10.734 -1.396 1 90 172 LYS B O 1
ATOM 2752 N N . GLU B 1 173 ? 16.297 -10.766 -1.413 1 83.19 173 GLU B N 1
ATOM 2753 C CA . GLU B 1 173 ? 16.406 -9.492 -0.718 1 83.19 173 GLU B CA 1
ATOM 2754 C C . GLU B 1 173 ? 15.844 -8.352 -1.566 1 83.19 173 GLU B C 1
ATOM 2756 O O . GLU B 1 173 ? 16.078 -8.297 -2.775 1 83.19 173 GLU B O 1
ATOM 2761 N N . SER B 1 174 ? 14.93 -7.633 -0.982 1 77 174 SER B N 1
ATOM 2762 C CA . SER B 1 174 ? 14.312 -6.496 -1.658 1 77 174 SER B CA 1
ATOM 2763 C C . SER B 1 174 ? 15.219 -5.266 -1.608 1 77 174 SER B C 1
ATOM 2765 O O . SER B 1 174 ? 15.938 -5.062 -0.632 1 77 174 SER B O 1
ATOM 2767 N N . PRO B 1 175 ? 15.312 -4.598 -2.73 1 67.31 175 PRO B N 1
ATOM 2768 C CA . PRO B 1 175 ? 16.141 -3.389 -2.742 1 67.31 175 PRO B CA 1
ATOM 2769 C C . PRO B 1 175 ? 15.609 -2.299 -1.815 1 67.31 175 PRO B C 1
ATOM 2771 O O . PRO B 1 175 ? 16.266 -1.277 -1.613 1 67.31 175 PRO B O 1
ATOM 2774 N N . PHE B 1 176 ? 14.492 -2.656 -1.318 1 65.5 176 PHE B N 1
ATOM 2775 C CA . PHE B 1 176 ? 13.945 -1.664 -0.398 1 65.5 176 PHE B CA 1
ATOM 2776 C C . PHE B 1 176 ? 14.422 -1.925 1.024 1 65.5 176 PHE B C 1
ATOM 2778 O O . PHE B 1 176 ? 14.711 -3.068 1.39 1 65.5 176 PHE B O 1
#

Secondary structure (DSSP, 8-state):
------HHHHHHHHHT--SHHHHHHHHHHHHHHHHHHHHHHHTTTT-HHHHHHHHHHHSTTSTT-SHHHHHHHHHHHT-S-HHHHHHHHHHHHHHHHHHH--S---TTSHHHHHHHHT-HHHHHHTGGG-------TTS-HHHHHHHHHHHHHHHHHHHHHHHHHHHHHHHSPP--/------HHHHHHHHHT--SHHHHHHHHHHHHHHHHHHHHHHHTTTT-HHHHHHHHHHHSTTSTT-SHHHHHHHHHHHT-S-HHHHHHHHHHHHHHHHHHH--S---TTSHHHHHHHHT-HHHHHHTGGG-------TTS-HHHHHHHHHHHHHHHHHHHHHHHHHHHHHHTSPP--

Organism: NCBI:txid190893

Radius of gyration: 28.67 Å; Cα contacts (8 Å, |Δi|>4): 344; chains: 2; bounding box: 39×101×63 Å

Solvent-accessible surface area (backbone atoms only — not comparable to full-atom values): 19560 Å² total; per-residue (Å²): 125,73,78,70,76,58,58,66,60,52,44,49,54,41,68,65,33,87,41,53,60,46,26,37,49,42,48,48,52,50,48,48,53,45,49,50,53,38,51,46,64,52,28,49,68,87,36,65,75,42,36,68,56,34,46,59,38,54,32,72,88,26,62,44,27,45,66,69,51,42,49,37,50,38,41,24,62,63,72,40,55,70,59,57,51,51,36,53,51,50,49,49,50,52,32,52,53,44,72,74,39,90,72,86,62,53,62,74,36,63,88,49,34,52,62,52,51,66,26,53,63,40,50,70,69,58,62,62,75,67,68,81,76,71,78,50,94,82,52,54,66,68,57,46,53,53,52,52,53,52,50,31,51,49,52,51,51,52,50,45,51,43,51,48,50,51,49,52,62,54,49,48,86,62,96,98,124,71,77,72,74,57,58,65,60,52,44,49,55,40,68,67,33,88,42,55,60,46,25,37,50,42,48,49,50,52,49,48,52,46,50,51,53,38,51,45,64,52,27,47,70,87,36,65,72,43,36,67,55,34,46,59,38,54,32,72,89,26,64,44,26,45,64,70,51,42,50,38,49,37,41,25,63,61,74,41,56,70,58,56,51,51,37,51,52,50,48,47,49,51,33,52,53,43,72,74,39,90,72,84,61,53,59,74,37,64,89,48,34,53,62,52,51,67,27,52,63,40,49,71,69,58,62,61,74,67,69,81,78,73,75,50,97,82,50,54,66,68,57,47,52,52,51,51,53,52,50,32,52,50,52,52,51,52,50,45,50,44,50,48,50,50,48,52,63,54,51,47,87,60,96,101

InterPro domains:
  IPR007761 Mannitol repressor MtlR-like [PF05068] (7-170)
  IPR007761 Mannitol repressor MtlR-like [PTHR37941] (9-173)
  IPR038026 MtlR-like superfamily [SSF158668] (4-170)

Sequence (352 aa):
MADKINETDIIERLNNAPSVRGFFIAAVDVFNDSIDALMQRIFQKDNFAVQSVVGPLLHDSGPLGDLSVRLKLLFGLGVLPNDVYHDIEDIIKIKNILNSDVTDYEFTDPNILDPIKKLNLVKKMGMVHMEVMEPDGDIDLEFYQLQLKRQQQIIKSGLSLAIVEICNELGKESPFMADKINETDIIERLNNAPSVRGFFIAAVDVFNDSIDALMQRIFQKDNFAVQSVVGPLLHDSGPLGDLSVRLKLLFGLGVLPNDVYHDIEDIIKIKNILNSDVTDYEFTDPNILDPIKKLNLVKKMGMVHMEVMEPDGDIDLEFYQLQLKRQQQIIKSGLSLAIVEICNELGKESPF

Nearest PDB structures (foldseek):
  3brj-assembly1_A  TM=9.567E-01  e=1.644E-16  Vibrio parahaemolyticus RIMD 2210633
  3brj-assembly2_C  TM=9.436E-01  e=3.742E-16  Vibrio parahaemolyticus RIMD 2210633
  6kcr-assembly2_C  TM=9.526E-01  e=5.532E-11  Escherichia coli K-12
  3c8g-assembly3_D-3  TM=8.611E-01  e=3.423E-06  Shigella flexneri 2a str. 2457T
  3c8g-assembly2_B  TM=8.456E-01  e=2.820E-06  Shigella flexneri 2a str. 2457T

Foldseek 3Di:
DLPPDDLVVLLVCLVPQPAPLSNLVSLLVSLLVLLLSLVCQVFPVVDPVSCVVCVQCCDCPHVNNDPLNSLVVCVVVVLDDPLLSVLSVLSVVLNVVSVVDPDTDACLDCVNVVSLCVRPLLVVVVLNVLDLDDDDPVDDPVVSVVSSVVSSVSSSSSVSVSSSVSSNSSSDDGPD/DLPDDDLVVLLVCLVPQPAPLSNLVSLLVSLLVLLLSLVCQVFPVVDPVSCVVCVQCCDCPHVNNDPLNSLVVCVVVVLDDPLLSVLSVLSVVLNVVSVVDPDTDACLDCVNVVSLCPRPLLVVVVLNVLDQDDDDPVHDPVVSVVSSVVSSVSSSSSVSVSSSVSSNSSSDDGPD